Protein AF-A0A061GZF9-F1 (afdb_monomer_lite)

Foldseek 3Di:
DDDDPLRVVLVVLLVCLVVDPDLVVNVVSLVVNVVSLVVQQVDADPVRHRPDDPVVSVVSVVSSVVSVVVSVVPDDDDDDPDDDDDDDDDDDDDDDDDDDDDPDDDDDDDDDDDDDDDDDDDDDDPDDPPPPPPPDDPVRVVVVVVVVVVVVVVVVVVVVVVVVVVVVVVVVVVVVVVVVVVVVVVVVVVVVVVVVVVVVVVVVVVVVVVCVVVVVVVVVVVVVVPD

Organism: Theobroma cacao (NCBI:txid3641)

pLDDT: mean 75.0, std 22.77, range [29.38, 98.38]

Structure (mmCIF, N/CA/C/O backbone):
data_AF-A0A061GZF9-F1
#
_entry.id   AF-A0A061GZF9-F1
#
loop_
_atom_site.group_PDB
_atom_site.id
_atom_site.type_symbol
_atom_site.label_atom_id
_atom_site.label_alt_id
_atom_site.label_comp_id
_atom_site.label_asym_id
_atom_site.label_entity_id
_atom_site.label_seq_id
_atom_site.pdbx_PDB_ins_code
_atom_site.Cartn_x
_atom_site.Cartn_y
_atom_site.Cartn_z
_atom_site.occupancy
_atom_site.B_iso_or_equiv
_atom_site.auth_seq_id
_atom_site.auth_comp_id
_atom_site.auth_asym_id
_atom_site.auth_atom_id
_atom_site.pdbx_PDB_model_num
ATOM 1 N N . MET A 1 1 ? -7.810 -3.216 -23.818 1.00 50.56 1 MET A N 1
ATOM 2 C CA . MET A 1 1 ? -8.197 -2.538 -22.563 1.00 50.56 1 MET A CA 1
ATOM 3 C C . MET A 1 1 ? -8.041 -3.535 -21.427 1.00 50.56 1 MET A C 1
ATOM 5 O O . MET A 1 1 ? -8.556 -4.637 -21.554 1.00 50.56 1 MET A O 1
ATOM 9 N N . GLY A 1 2 ? -7.262 -3.213 -20.394 1.00 72.06 2 GLY A N 1
ATOM 10 C CA . GLY A 1 2 ? -7.064 -4.098 -19.240 1.00 72.06 2 GLY A CA 1
ATOM 11 C C . GLY A 1 2 ? -8.178 -3.923 -18.208 1.00 72.06 2 GLY A C 1
ATOM 12 O O . GLY A 1 2 ? -8.643 -2.803 -18.005 1.00 72.06 2 GLY A O 1
ATOM 13 N N . MET A 1 3 ? -8.599 -5.018 -17.569 1.00 74.94 3 MET A N 1
ATOM 14 C CA . MET A 1 3 ? -9.523 -4.980 -16.428 1.00 74.94 3 MET A CA 1
ATOM 15 C C . MET A 1 3 ? -8.900 -4.201 -15.263 1.00 74.94 3 MET A C 1
ATOM 17 O O . MET A 1 3 ? -7.684 -4.251 -15.049 1.00 74.94 3 MET A O 1
ATOM 21 N N . SER A 1 4 ? -9.729 -3.498 -14.494 1.00 81.31 4 SER A N 1
ATOM 22 C CA . SER A 1 4 ? -9.274 -2.783 -13.302 1.00 81.31 4 SER A CA 1
ATOM 23 C C . SER A 1 4 ? -8.865 -3.755 -12.194 1.00 81.31 4 SER A C 1
ATOM 25 O O . SER A 1 4 ? -9.336 -4.891 -12.122 1.00 81.31 4 SER A O 1
ATOM 27 N N . LYS A 1 5 ? -7.991 -3.320 -11.280 1.00 84.31 5 LYS A N 1
ATOM 28 C CA . LYS A 1 5 ? -7.590 -4.142 -10.124 1.00 84.31 5 LYS A CA 1
ATOM 29 C C . LYS A 1 5 ? -8.797 -4.518 -9.250 1.00 84.31 5 LYS A C 1
ATOM 31 O O . LYS A 1 5 ? -8.853 -5.624 -8.717 1.00 84.31 5 LYS A O 1
ATOM 36 N N . THR A 1 6 ? -9.761 -3.609 -9.128 1.00 85.00 6 THR A N 1
ATOM 37 C CA . THR A 1 6 ? -11.067 -3.800 -8.477 1.00 85.00 6 THR A CA 1
ATOM 38 C C . THR A 1 6 ? -11.886 -4.880 -9.183 1.00 85.00 6 THR A C 1
ATOM 40 O O . THR A 1 6 ? -12.372 -5.788 -8.512 1.00 85.00 6 THR A O 1
ATOM 43 N N . GLU A 1 7 ? -11.954 -4.871 -10.516 1.00 85.00 7 GLU A N 1
ATOM 44 C CA . GLU A 1 7 ? -12.693 -5.877 -11.290 1.00 85.00 7 GLU A CA 1
ATOM 45 C C . GLU A 1 7 ? -12.043 -7.262 -11.191 1.00 85.00 7 GLU A C 1
ATOM 47 O O . GLU A 1 7 ? -12.727 -8.266 -10.984 1.00 85.00 7 GLU A O 1
ATOM 52 N N . VAL A 1 8 ? -10.712 -7.327 -11.266 1.00 87.56 8 VAL A N 1
ATOM 53 C CA . VAL A 1 8 ? -9.956 -8.579 -11.105 1.00 87.56 8 VAL A CA 1
ATOM 54 C C . VAL A 1 8 ? -10.169 -9.170 -9.709 1.00 87.56 8 VAL A C 1
ATOM 56 O O . VAL A 1 8 ? -10.435 -10.367 -9.572 1.00 87.56 8 VAL A O 1
ATOM 59 N N . ASN A 1 9 ? -10.102 -8.337 -8.668 1.00 90.38 9 ASN A N 1
ATOM 60 C CA . ASN A 1 9 ? -10.355 -8.770 -7.295 1.00 90.38 9 ASN A CA 1
ATOM 61 C C . ASN A 1 9 ? -11.796 -9.252 -7.104 1.00 90.38 9 ASN A C 1
ATOM 63 O O . ASN A 1 9 ? -12.000 -10.298 -6.486 1.00 90.38 9 ASN A O 1
ATOM 67 N N . PHE A 1 10 ? -12.770 -8.531 -7.664 1.00 90.75 10 PHE A N 1
ATOM 68 C CA . PHE A 1 10 ? -14.178 -8.908 -7.621 1.00 90.75 10 PHE A CA 1
ATOM 69 C C . PHE A 1 10 ? -14.408 -10.275 -8.271 1.00 90.75 10 PHE A C 1
ATOM 71 O O . PHE A 1 10 ? -14.949 -11.174 -7.631 1.00 90.75 10 PHE A O 1
ATOM 78 N N . ARG A 1 11 ? -13.923 -10.482 -9.503 1.00 88.88 11 ARG A N 1
ATOM 79 C CA . ARG A 1 11 ? -14.072 -11.760 -10.223 1.00 88.88 11 ARG A CA 1
ATOM 80 C C . ARG A 1 11 ? -13.420 -12.923 -9.476 1.00 88.88 11 ARG A C 1
ATOM 82 O O . ARG A 1 11 ? -14.001 -14.004 -9.404 1.00 88.88 11 ARG A O 1
ATOM 89 N N . ARG A 1 12 ? -12.242 -12.703 -8.883 1.00 91.88 12 ARG A N 1
ATOM 90 C CA . ARG A 1 12 ? -11.558 -13.722 -8.072 1.00 91.88 12 ARG A CA 1
ATOM 91 C C . ARG A 1 12 ? -12.358 -14.078 -6.819 1.00 91.88 12 ARG A C 1
ATOM 93 O O . ARG A 1 12 ? -12.484 -15.257 -6.501 1.00 91.88 12 ARG A O 1
ATOM 100 N N . LEU A 1 13 ? -12.901 -13.080 -6.121 1.00 92.19 13 LEU A N 1
ATOM 101 C CA . LEU A 1 13 ? -13.713 -13.306 -4.926 1.00 92.19 13 LEU A CA 1
ATOM 102 C C . LEU A 1 13 ? -15.033 -14.009 -5.269 1.00 92.19 13 LEU A C 1
ATOM 104 O O . LEU A 1 13 ? -15.422 -14.940 -4.571 1.00 92.19 13 LEU A O 1
ATOM 108 N N . LEU A 1 14 ? -15.670 -13.628 -6.379 1.00 90.31 14 LEU A N 1
ATOM 109 C CA . LEU A 1 14 ? -16.899 -14.251 -6.870 1.00 90.31 14 LEU A CA 1
ATOM 110 C C . LEU A 1 14 ? -16.687 -15.734 -7.219 1.00 90.31 14 LEU A C 1
ATOM 112 O O . LEU A 1 14 ? -17.558 -16.554 -6.955 1.00 90.31 14 LEU A O 1
ATOM 116 N N . ALA A 1 15 ? -15.520 -16.092 -7.764 1.00 89.25 15 ALA A N 1
ATOM 117 C CA . ALA A 1 15 ? -15.155 -17.484 -8.034 1.00 89.25 15 ALA A CA 1
ATOM 118 C C . ALA A 1 15 ? -14.808 -18.278 -6.760 1.00 89.25 15 ALA A C 1
ATOM 120 O O . ALA A 1 15 ? -15.069 -19.477 -6.688 1.00 89.25 15 ALA A O 1
ATOM 121 N N . ALA A 1 16 ? -14.228 -17.619 -5.752 1.00 88.44 16 ALA A N 1
ATOM 122 C CA . ALA A 1 16 ? -13.828 -18.254 -4.497 1.00 88.44 16 ALA A CA 1
ATOM 123 C C . ALA A 1 16 ? -14.992 -18.439 -3.509 1.00 88.44 16 ALA A C 1
ATOM 125 O O . ALA A 1 16 ? -14.965 -19.376 -2.709 1.00 88.44 16 ALA A O 1
ATOM 126 N N . ALA A 1 17 ? -16.004 -17.566 -3.547 1.00 86.19 17 ALA A N 1
ATOM 127 C CA . ALA A 1 17 ? -17.113 -17.579 -2.595 1.00 86.19 17 ALA A CA 1
ATOM 128 C C . ALA A 1 17 ? -17.893 -18.911 -2.574 1.00 86.19 17 ALA A C 1
ATOM 130 O O . ALA A 1 17 ? -18.043 -19.459 -1.487 1.00 86.19 17 ALA A O 1
ATOM 131 N N . PRO A 1 18 ? -18.285 -19.524 -3.708 1.00 82.75 18 PRO A N 1
ATOM 132 C CA . PRO A 1 18 ? -18.992 -20.810 -3.708 1.00 82.75 18 PRO A CA 1
ATOM 133 C C . PRO A 1 18 ? -18.171 -21.998 -3.181 1.00 82.75 18 PRO A C 1
ATOM 135 O O . PRO A 1 18 ? -18.741 -23.039 -2.877 1.00 82.75 18 PRO A O 1
ATOM 138 N N . GLN A 1 19 ? -16.841 -21.874 -3.103 1.00 84.69 19 GLN A N 1
ATOM 139 C CA . GLN A 1 19 ? -15.955 -22.943 -2.628 1.00 84.69 19 GLN A CA 1
ATOM 140 C C . GLN A 1 19 ? -15.734 -22.906 -1.107 1.00 84.69 19 GLN A C 1
ATOM 142 O O . GLN A 1 19 ? -15.159 -23.839 -0.544 1.00 84.69 19 GLN A O 1
ATOM 147 N N . GLN A 1 20 ? -16.143 -21.831 -0.425 1.00 81.69 20 GLN A N 1
ATOM 148 C CA . GLN A 1 20 ? -15.960 -21.711 1.019 1.00 81.69 20 GLN A CA 1
ATOM 149 C C . GLN A 1 20 ? -16.996 -22.529 1.786 1.00 81.69 20 GLN A C 1
ATOM 151 O O . GLN A 1 20 ? -18.191 -22.385 1.577 1.00 81.69 20 GLN A O 1
ATOM 156 N N . GLN A 1 21 ? -16.522 -23.325 2.743 1.00 78.94 21 GLN A N 1
ATOM 157 C CA . GLN A 1 21 ? -17.368 -24.132 3.633 1.00 78.94 21 GLN A CA 1
ATOM 158 C C . GLN A 1 21 ? -17.717 -23.410 4.943 1.00 78.94 21 GLN A C 1
ATOM 160 O O . GLN A 1 21 ? -18.604 -23.819 5.685 1.00 78.94 21 GLN A O 1
ATOM 165 N N . ASN A 1 22 ? -16.993 -22.338 5.273 1.00 87.31 22 ASN A N 1
ATOM 166 C CA . ASN A 1 22 ? -17.180 -21.625 6.529 1.00 87.31 22 ASN A CA 1
ATOM 167 C C . ASN A 1 22 ? -18.249 -20.530 6.378 1.00 87.31 22 ASN A C 1
ATOM 169 O O . ASN A 1 22 ? -18.043 -19.553 5.656 1.00 87.31 22 ASN A O 1
ATOM 173 N N . HIS A 1 23 ? -19.353 -20.668 7.116 1.00 83.62 23 HIS A N 1
ATOM 174 C CA . HIS A 1 23 ? -20.489 -19.748 7.057 1.00 83.62 23 HIS A CA 1
ATOM 175 C C . HIS A 1 23 ? -20.123 -18.300 7.425 1.00 83.62 23 HIS A C 1
ATOM 177 O O . HIS A 1 23 ? -20.566 -17.369 6.756 1.00 83.62 23 HIS A O 1
ATOM 183 N N . SER A 1 24 ? -19.306 -18.061 8.457 1.00 85.00 24 SER A N 1
ATOM 184 C CA . SER A 1 24 ? -18.953 -16.684 8.842 1.00 85.00 24 SER A CA 1
ATOM 185 C C . SER A 1 24 ? -18.093 -16.003 7.775 1.00 85.00 24 SER A C 1
ATOM 187 O O . SER A 1 24 ? -18.300 -14.828 7.466 1.00 85.00 24 SER A O 1
ATOM 189 N N . LYS A 1 25 ? -17.195 -16.759 7.132 1.00 89.12 25 LYS A N 1
ATOM 190 C CA . LYS A 1 25 ? -16.425 -16.273 5.978 1.00 89.12 25 LYS A CA 1
ATOM 191 C C . LYS A 1 25 ? -17.311 -16.011 4.764 1.00 89.12 25 LYS A C 1
ATOM 193 O O . LYS A 1 25 ? -17.098 -15.011 4.091 1.00 89.12 25 LYS A O 1
ATOM 198 N N . LEU A 1 26 ? -18.311 -16.856 4.507 1.00 89.06 26 LEU A N 1
ATOM 199 C CA . LEU A 1 26 ? -19.278 -16.652 3.425 1.00 89.06 26 LEU A CA 1
ATOM 200 C C . LEU A 1 26 ? -20.088 -15.365 3.614 1.00 89.06 26 LEU A C 1
ATOM 202 O O . LEU A 1 26 ? -20.184 -14.572 2.681 1.00 89.06 26 LEU A O 1
ATOM 206 N N . VAL A 1 27 ? -20.605 -15.117 4.822 1.00 89.25 27 VAL A N 1
ATOM 207 C CA . VAL A 1 27 ? -21.318 -13.868 5.151 1.00 89.25 27 VAL A CA 1
ATOM 208 C C . VAL A 1 27 ? -20.418 -12.655 4.916 1.00 89.25 27 VAL A C 1
ATOM 210 O O . VAL A 1 27 ? -20.833 -11.682 4.286 1.00 89.25 27 VAL A O 1
ATOM 213 N N . HI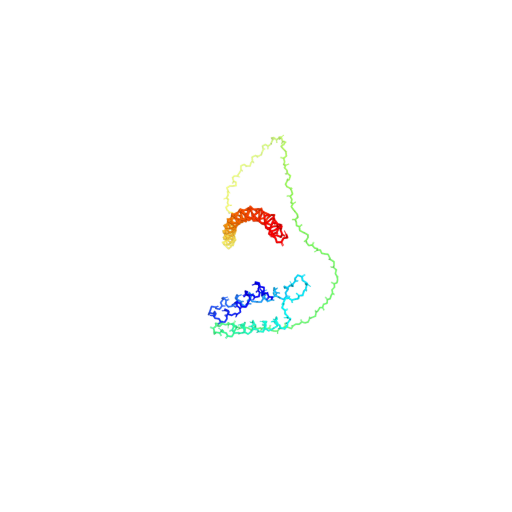S A 1 28 ? -19.161 -12.729 5.361 1.00 91.94 28 HIS A N 1
ATOM 214 C CA . HIS A 1 28 ? -18.193 -11.662 5.128 1.00 91.94 28 HIS A CA 1
ATOM 215 C C . HIS A 1 28 ? -17.886 -11.470 3.634 1.00 91.94 28 HIS A C 1
ATOM 217 O O . HIS A 1 28 ? -17.869 -10.341 3.157 1.00 91.94 28 HIS A O 1
ATOM 223 N N . TYR A 1 29 ? -17.718 -12.551 2.867 1.00 93.19 29 TYR A N 1
ATOM 224 C CA . TYR A 1 29 ? -17.463 -12.485 1.426 1.00 93.19 29 TYR A CA 1
ATOM 225 C C . TYR A 1 29 ? -18.631 -11.875 0.655 1.00 93.19 29 TYR A C 1
ATOM 227 O O . TYR A 1 29 ? -18.391 -11.079 -0.249 1.00 93.19 29 TYR A O 1
ATOM 235 N N . VAL A 1 30 ? -19.878 -12.179 1.024 1.00 92.12 30 VAL A N 1
ATOM 236 C CA . VAL A 1 30 ? -21.065 -11.533 0.440 1.00 92.12 30 VAL A CA 1
ATOM 237 C C . VAL A 1 30 ? -21.057 -10.029 0.726 1.00 92.12 30 VAL A C 1
ATOM 239 O O . VAL A 1 30 ? -21.284 -9.237 -0.189 1.00 92.12 30 VAL A O 1
ATOM 242 N N . ALA A 1 31 ? -20.732 -9.617 1.955 1.00 92.75 31 ALA A N 1
ATOM 243 C CA . ALA A 1 31 ? -20.611 -8.200 2.300 1.00 92.75 31 ALA A CA 1
ATOM 244 C C . ALA A 1 31 ? -19.516 -7.501 1.472 1.00 92.75 31 ALA A C 1
ATOM 246 O O . ALA A 1 31 ? -19.768 -6.459 0.867 1.00 92.75 31 ALA A O 1
ATOM 247 N N . THR A 1 32 ? -18.331 -8.111 1.359 1.00 93.06 32 THR A N 1
ATOM 248 C CA . THR A 1 32 ? -17.227 -7.573 0.548 1.00 93.06 32 THR A CA 1
ATOM 249 C C . THR A 1 32 ? -17.561 -7.540 -0.946 1.00 93.06 32 THR A C 1
ATOM 251 O O . THR A 1 32 ? -17.166 -6.608 -1.641 1.00 93.06 32 THR A O 1
ATOM 254 N N . LEU A 1 33 ? -18.298 -8.526 -1.469 1.00 92.88 33 LEU A N 1
ATOM 255 C CA . LEU A 1 33 ? -18.745 -8.534 -2.865 1.00 92.88 33 LEU A CA 1
ATOM 256 C C . LEU A 1 33 ? -19.696 -7.369 -3.163 1.00 92.88 33 LEU A C 1
ATOM 258 O O . LEU A 1 33 ? -19.551 -6.741 -4.211 1.00 92.88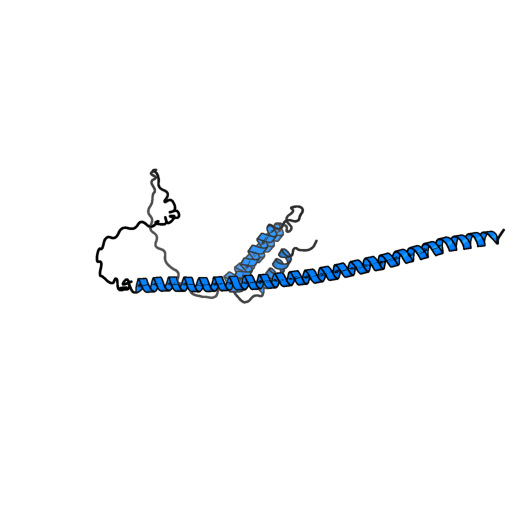 33 LEU A O 1
ATOM 262 N N . ARG A 1 34 ? -20.621 -7.046 -2.247 1.00 92.44 34 ARG A N 1
ATOM 263 C CA . ARG A 1 34 ? -21.519 -5.884 -2.382 1.00 92.44 34 ARG A CA 1
ATOM 264 C C . ARG A 1 34 ? -20.737 -4.567 -2.402 1.00 92.44 34 ARG A C 1
ATOM 266 O O . ARG A 1 34 ? -20.955 -3.750 -3.289 1.00 92.44 34 ARG A O 1
ATOM 273 N N . GLU A 1 35 ? -19.765 -4.414 -1.505 1.00 92.25 35 GLU A N 1
ATOM 274 C CA . GLU A 1 35 ? -18.904 -3.224 -1.447 1.00 92.25 35 GLU A CA 1
ATOM 275 C C . GLU A 1 35 ? -18.028 -3.068 -2.707 1.00 92.25 35 GLU A C 1
ATOM 277 O O . GLU A 1 35 ? -17.853 -1.972 -3.240 1.00 92.25 35 GLU A O 1
ATOM 282 N N . LEU A 1 36 ? -17.470 -4.169 -3.223 1.00 90.31 36 LEU A N 1
ATOM 283 C CA . LEU A 1 36 ? -16.679 -4.140 -4.457 1.00 90.31 36 LEU A CA 1
ATOM 284 C C . LEU A 1 36 ? -17.536 -3.835 -5.691 1.00 90.31 36 LEU A C 1
ATOM 286 O O . LEU A 1 36 ? -17.045 -3.180 -6.610 1.00 90.31 36 LEU A O 1
ATOM 290 N N . LEU A 1 37 ? -18.793 -4.283 -5.718 1.00 89.12 37 LEU A N 1
ATOM 291 C CA . LEU A 1 37 ? -19.725 -3.979 -6.802 1.00 89.12 37 LEU A CA 1
ATOM 292 C C . LEU A 1 37 ? -20.094 -2.489 -6.830 1.00 89.12 37 LEU A C 1
ATOM 294 O O . LEU A 1 37 ? -20.139 -1.897 -7.906 1.00 89.12 37 LEU A O 1
ATOM 298 N N . GLU A 1 38 ? -20.293 -1.878 -5.661 1.00 89.25 38 GLU A N 1
ATOM 299 C CA . GLU A 1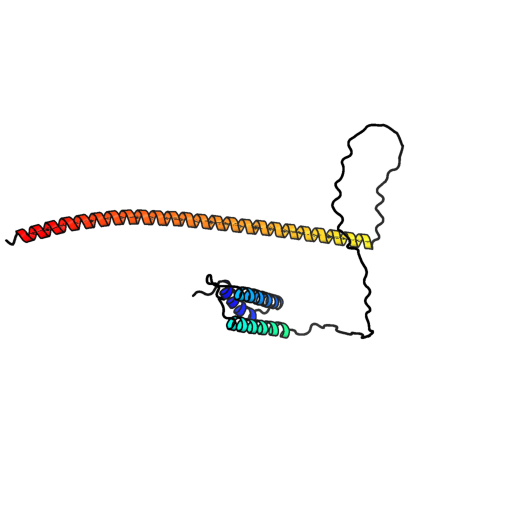 38 ? -20.523 -0.435 -5.528 1.00 89.25 38 GLU A CA 1
ATOM 300 C C . GLU A 1 38 ? -19.327 0.368 -6.057 1.00 89.25 38 GLU A C 1
ATOM 302 O O . GLU A 1 38 ? -19.487 1.231 -6.921 1.00 89.25 38 GLU A O 1
ATOM 307 N N . LYS A 1 39 ? -18.105 -0.015 -5.662 1.00 87.50 39 LYS A N 1
ATOM 308 C CA . LYS A 1 39 ? -16.870 0.601 -6.178 1.00 87.50 39 LYS A CA 1
ATOM 309 C C . LYS A 1 39 ? -16.715 0.438 -7.690 1.00 87.50 39 LYS A C 1
ATOM 311 O O . LYS A 1 39 ? -16.240 1.356 -8.348 1.00 87.50 39 LYS A O 1
ATOM 316 N N . LEU A 1 40 ? -17.116 -0.703 -8.256 1.00 85.00 40 LEU A N 1
ATOM 317 C CA . LEU A 1 40 ? -17.088 -0.933 -9.707 1.00 85.00 40 LEU A CA 1
ATOM 318 C C . LEU A 1 40 ? -18.121 -0.100 -10.469 1.00 85.00 40 LEU A C 1
ATOM 320 O O . LEU A 1 40 ? -17.862 0.291 -11.606 1.00 85.00 40 LEU A O 1
ATOM 324 N N . ALA A 1 41 ? -19.278 0.163 -9.862 1.00 81.94 41 ALA A N 1
ATOM 325 C CA . ALA A 1 41 ? -20.300 1.028 -10.440 1.00 81.94 41 ALA A CA 1
ATOM 326 C C . ALA A 1 41 ? -19.891 2.512 -10.398 1.00 81.94 41 ALA A C 1
ATOM 328 O O . ALA A 1 41 ? -20.268 3.279 -11.287 1.00 81.94 41 ALA A O 1
ATOM 329 N N . GLU A 1 42 ? -19.111 2.908 -9.390 1.00 83.00 42 GLU A N 1
ATOM 330 C CA . GLU A 1 42 ? -18.598 4.271 -9.228 1.00 83.00 42 GLU A CA 1
ATOM 331 C C . GLU A 1 42 ? -17.304 4.535 -10.027 1.00 83.00 42 GLU A C 1
ATOM 333 O O . GLU A 1 42 ? -17.013 5.684 -10.376 1.00 83.00 42 GLU A O 1
ATOM 338 N N . GLU A 1 43 ? -16.549 3.488 -10.386 1.00 75.94 43 GLU A N 1
ATOM 339 C CA . GLU A 1 43 ? -15.298 3.605 -11.142 1.00 75.94 43 GLU A CA 1
ATOM 340 C C . GLU A 1 43 ? -15.537 4.130 -12.573 1.00 75.94 43 GLU A C 1
ATOM 342 O O . GLU A 1 43 ? -16.039 3.435 -13.466 1.00 75.94 43 GLU A O 1
ATOM 347 N N . LYS A 1 44 ? -15.123 5.378 -12.808 1.00 72.56 44 LYS A N 1
ATOM 348 C CA . LYS A 1 44 ? -15.140 6.028 -14.125 1.00 72.56 44 LYS A CA 1
ATOM 349 C C . LYS A 1 44 ? -13.762 5.956 -14.781 1.00 72.56 44 LYS A C 1
ATOM 351 O O . LYS A 1 44 ? -12.735 6.019 -14.105 1.00 72.56 44 LYS A O 1
ATOM 356 N N . THR A 1 45 ? -13.723 5.817 -16.106 1.00 64.56 45 THR A N 1
ATOM 357 C CA . THR A 1 45 ? -12.492 6.047 -16.879 1.00 64.56 45 THR A CA 1
ATOM 358 C C . THR A 1 45 ? -12.075 7.524 -16.761 1.00 64.56 45 THR A C 1
ATOM 360 O O . THR A 1 45 ? -12.914 8.353 -16.399 1.00 64.56 45 THR A O 1
ATOM 363 N N . PRO A 1 46 ? -10.812 7.897 -17.048 1.00 60.12 46 PRO A N 1
ATOM 364 C CA . PRO A 1 46 ? -10.398 9.308 -17.075 1.00 60.12 46 PRO A CA 1
ATOM 365 C C . PRO A 1 46 ? -11.257 10.194 -18.002 1.00 60.12 46 PRO A C 1
ATOM 367 O O . PRO A 1 46 ? -11.319 11.404 -17.815 1.00 60.12 46 PRO A O 1
ATOM 370 N N . GLU A 1 47 ? -11.988 9.592 -18.940 1.00 63.34 47 GLU A N 1
ATOM 371 C CA . GLU A 1 47 ? -12.955 10.221 -19.846 1.00 63.34 47 GLU A CA 1
ATOM 372 C C . GLU A 1 47 ? -14.377 10.357 -19.251 1.00 63.34 47 GLU A C 1
ATOM 374 O O . GLU A 1 47 ? -15.299 10.791 -19.937 1.00 63.34 47 GLU A O 1
ATOM 379 N N . GLY A 1 48 ? -14.589 9.979 -17.985 1.00 62.69 48 GLY A N 1
ATOM 380 C CA . GLY A 1 48 ? -15.864 10.126 -17.268 1.00 62.69 48 GLY A CA 1
ATOM 381 C C . GLY A 1 48 ? -16.916 9.052 -17.569 1.00 62.69 48 GLY A C 1
ATOM 382 O O . GLY A 1 48 ? -18.024 9.115 -17.027 1.00 62.69 48 GLY A O 1
ATOM 383 N N . LEU A 1 49 ? -16.587 8.054 -18.395 1.00 65.88 49 LEU A N 1
ATOM 384 C CA . LEU A 1 49 ? -17.495 6.966 -18.755 1.00 65.88 49 LEU A CA 1
ATOM 385 C C . LEU A 1 49 ? -17.457 5.840 -17.706 1.00 65.88 49 LEU A C 1
ATOM 387 O O . LEU A 1 49 ? -16.385 5.532 -17.179 1.00 65.88 49 LEU A O 1
ATOM 391 N N . PRO A 1 50 ? -18.599 5.193 -17.402 1.00 70.19 50 PRO A N 1
ATOM 392 C CA . PRO A 1 50 ? -18.624 4.024 -16.528 1.00 70.19 50 PRO A CA 1
ATOM 393 C C . PRO A 1 50 ? -17.745 2.915 -17.113 1.00 70.19 50 PRO A C 1
ATOM 395 O O . PRO A 1 50 ? -17.937 2.525 -18.267 1.00 70.19 50 PRO A O 1
ATOM 398 N N . ARG A 1 51 ? -16.793 2.390 -16.330 1.00 71.19 51 ARG A N 1
ATOM 399 C CA . ARG A 1 51 ? -15.913 1.300 -16.795 1.00 71.19 51 ARG A CA 1
ATOM 400 C C . ARG A 1 51 ? -16.659 -0.000 -17.069 1.00 71.19 51 ARG A C 1
ATOM 402 O O . ARG A 1 51 ? -16.234 -0.784 -17.914 1.00 71.19 51 ARG A O 1
ATOM 409 N N . VAL A 1 52 ? -17.758 -0.220 -16.356 1.00 75.31 52 VAL A N 1
ATOM 410 C CA . VAL A 1 52 ? -18.600 -1.408 -16.471 1.00 75.31 52 VAL A CA 1
ATOM 411 C C . VAL A 1 52 ? -20.001 -0.965 -16.879 1.00 75.31 52 VAL A C 1
ATOM 413 O O . VAL A 1 52 ? -20.542 0.006 -16.348 1.00 75.31 52 VAL A O 1
ATOM 416 N N . SER A 1 53 ? -20.601 -1.656 -17.849 1.00 80.12 53 SER A N 1
ATOM 417 C CA . SER A 1 53 ? -21.965 -1.346 -18.274 1.00 80.12 53 SER A CA 1
ATOM 418 C C . SER A 1 53 ? -22.970 -1.689 -17.168 1.00 80.12 53 SER A C 1
ATOM 420 O O . SER A 1 53 ? -22.784 -2.634 -16.399 1.00 80.12 53 SER A O 1
ATOM 422 N N . LYS A 1 54 ? -24.082 -0.947 -17.108 1.00 80.44 54 LYS A N 1
ATOM 423 C CA . LYS A 1 54 ? -25.154 -1.177 -16.120 1.00 80.44 54 LYS A CA 1
ATOM 424 C C . LYS A 1 54 ? -25.720 -2.602 -16.173 1.00 80.44 54 LYS A C 1
ATOM 426 O O . LYS A 1 54 ? -26.095 -3.140 -15.139 1.00 80.44 54 LYS A O 1
ATOM 431 N N . ALA A 1 55 ? -25.743 -3.215 -17.358 1.00 81.38 55 ALA A N 1
ATOM 432 C CA . ALA A 1 55 ? -26.167 -4.602 -17.536 1.00 81.38 55 ALA A CA 1
ATOM 433 C C . ALA A 1 55 ? -25.245 -5.577 -16.784 1.00 81.38 55 ALA A C 1
ATOM 435 O O . ALA A 1 55 ? -25.722 -6.410 -16.024 1.00 81.38 55 ALA A O 1
ATOM 436 N N . VAL A 1 56 ? -23.926 -5.403 -16.901 1.00 83.31 56 VAL A N 1
ATOM 437 C CA . VAL A 1 56 ? -22.939 -6.278 -16.251 1.00 83.31 56 VAL A CA 1
ATOM 438 C C . VAL A 1 56 ? -22.949 -6.115 -14.725 1.00 83.31 56 VAL A C 1
ATOM 440 O O . VAL A 1 56 ? -22.814 -7.101 -14.004 1.00 83.31 56 VAL A O 1
ATOM 443 N N . VAL A 1 57 ? -23.164 -4.897 -14.213 1.00 84.81 57 VAL A N 1
ATOM 444 C CA . VAL A 1 57 ? -23.344 -4.658 -12.765 1.00 84.81 57 VAL A CA 1
ATOM 445 C C . VAL A 1 57 ? -24.578 -5.398 -12.234 1.00 84.81 57 VAL A C 1
ATOM 447 O O . VAL A 1 57 ? -24.520 -5.979 -11.152 1.00 84.81 57 VAL A O 1
ATOM 450 N N . ASN A 1 58 ? -25.666 -5.430 -13.007 1.00 87.81 58 ASN A N 1
ATOM 451 C CA . ASN A 1 58 ? -26.882 -6.158 -12.648 1.00 87.81 58 ASN A CA 1
ATOM 452 C C . ASN A 1 58 ? -26.705 -7.688 -12.726 1.00 87.81 58 ASN A C 1
ATOM 454 O O . ASN A 1 58 ? -27.171 -8.421 -11.859 1.00 87.81 58 ASN A O 1
ATOM 458 N N . ASP A 1 59 ? -25.970 -8.193 -13.717 1.00 88.94 59 ASP A N 1
ATOM 459 C CA . ASP A 1 59 ? -25.638 -9.623 -13.785 1.00 88.94 59 ASP A CA 1
ATOM 460 C C . ASP A 1 59 ? -24.793 -10.062 -12.579 1.00 88.94 59 ASP A C 1
ATOM 462 O O . ASP A 1 59 ? -24.928 -11.176 -12.066 1.00 88.94 59 ASP A O 1
ATOM 466 N N . TYR A 1 60 ? -23.902 -9.186 -12.107 1.00 90.56 60 TYR A N 1
ATOM 467 C CA . TYR A 1 60 ? -23.111 -9.429 -10.908 1.00 90.56 60 TYR A CA 1
ATOM 468 C C . TYR A 1 60 ? -23.929 -9.333 -9.624 1.00 90.56 60 TYR A C 1
ATOM 470 O O . TYR A 1 60 ? -23.738 -10.183 -8.753 1.00 90.56 60 TYR A O 1
ATOM 478 N N . SER A 1 61 ? -24.852 -8.374 -9.500 1.00 89.62 61 SER A N 1
ATOM 479 C CA . SER A 1 61 ? -25.743 -8.308 -8.336 1.00 89.62 61 SER A CA 1
ATOM 480 C C . SER A 1 61 ? -26.593 -9.575 -8.225 1.00 89.62 61 SER A C 1
ATOM 482 O O . SER A 1 61 ? -26.647 -10.167 -7.149 1.00 89.62 61 SER A O 1
ATOM 484 N N . ALA A 1 62 ? -27.141 -10.075 -9.337 1.00 91.12 62 ALA A N 1
ATOM 485 C CA . ALA A 1 62 ? -27.900 -11.325 -9.363 1.00 91.12 62 ALA A CA 1
ATOM 486 C C . ALA A 1 62 ? -27.075 -12.526 -8.858 1.00 91.12 62 ALA A C 1
ATOM 488 O O . ALA A 1 62 ? -27.558 -13.317 -8.049 1.00 91.12 62 ALA A O 1
ATOM 489 N N . LYS A 1 63 ? -25.801 -12.632 -9.264 1.00 91.44 63 LYS A N 1
ATOM 490 C CA . LYS A 1 63 ? -24.890 -13.692 -8.787 1.00 91.44 63 LYS A CA 1
ATOM 491 C C . LYS A 1 63 ? -24.580 -13.581 -7.293 1.00 91.44 63 LYS A C 1
ATOM 493 O O . LYS A 1 63 ? -24.443 -14.602 -6.623 1.00 91.44 63 LYS A O 1
ATOM 498 N N . ILE A 1 64 ? -24.460 -12.363 -6.762 1.00 92.00 64 ILE A N 1
ATOM 499 C CA . ILE A 1 64 ? -24.253 -12.142 -5.323 1.00 92.00 64 ILE A CA 1
ATOM 500 C C . ILE A 1 64 ? -25.496 -12.561 -4.540 1.00 92.00 64 ILE A C 1
ATOM 502 O O . ILE A 1 64 ? -25.361 -13.248 -3.530 1.00 92.00 64 ILE A O 1
ATOM 506 N N . GLU A 1 65 ? -26.690 -12.197 -5.010 1.00 91.19 65 GLU A N 1
ATOM 507 C CA . GLU A 1 65 ? -27.946 -12.577 -4.356 1.00 91.19 65 GLU A CA 1
ATOM 508 C C . GLU A 1 65 ? -28.195 -14.090 -4.403 1.00 91.19 65 GLU A C 1
ATOM 510 O O . GLU A 1 65 ? -28.714 -14.654 -3.441 1.00 91.19 65 GLU A O 1
ATOM 515 N N . GLU A 1 66 ? -27.757 -14.785 -5.456 1.00 89.75 66 GLU A N 1
ATOM 516 C CA . GLU A 1 66 ? -27.785 -16.251 -5.500 1.00 89.75 66 GLU A CA 1
ATOM 517 C C . GLU A 1 66 ? -26.889 -16.866 -4.409 1.00 89.75 66 GLU A C 1
ATOM 519 O O . GLU A 1 66 ? -27.300 -17.792 -3.705 1.00 89.75 66 GLU A O 1
ATOM 524 N N . ILE A 1 67 ? -25.673 -16.335 -4.228 1.00 88.31 67 ILE A N 1
ATOM 525 C CA . ILE A 1 67 ? -24.756 -16.781 -3.168 1.00 88.31 67 ILE A CA 1
ATOM 526 C C . ILE A 1 67 ? -25.340 -16.445 -1.791 1.00 88.31 67 ILE A C 1
ATOM 528 O O . ILE A 1 67 ? -25.350 -17.305 -0.915 1.00 88.31 67 ILE A O 1
ATOM 532 N N . ALA A 1 68 ? -25.878 -15.239 -1.603 1.00 88.12 68 ALA A N 1
ATOM 533 C CA . ALA A 1 68 ? -26.513 -14.823 -0.355 1.00 88.12 68 ALA A CA 1
ATOM 534 C C . ALA A 1 68 ? -27.711 -15.719 -0.003 1.00 88.12 68 ALA A C 1
ATOM 536 O O . ALA A 1 68 ? -27.813 -16.193 1.126 1.00 88.12 68 ALA A O 1
ATOM 537 N N . SER A 1 69 ? -28.552 -16.042 -0.989 1.00 87.25 69 SER A N 1
ATOM 538 C CA . SER A 1 69 ? -29.690 -16.950 -0.821 1.00 87.25 69 SER A CA 1
ATOM 539 C C . SER A 1 69 ? -29.241 -18.351 -0.410 1.00 87.25 69 SER A C 1
ATOM 541 O O . SER A 1 69 ? -29.849 -18.952 0.471 1.00 87.25 69 SER A O 1
ATOM 543 N N . LYS A 1 70 ? -28.144 -18.868 -0.983 1.00 85.62 70 LYS A N 1
ATOM 544 C CA . LYS A 1 70 ? -27.558 -20.159 -0.577 1.00 85.62 70 LYS A CA 1
ATOM 545 C C . LYS A 1 70 ? -26.991 -20.122 0.843 1.00 85.62 70 LYS A C 1
ATOM 547 O O . LYS A 1 70 ? -27.143 -21.101 1.571 1.00 85.62 70 LYS A O 1
ATOM 552 N N . VAL A 1 71 ? -26.385 -19.007 1.257 1.00 83.19 71 VAL A N 1
ATOM 553 C CA . VAL A 1 71 ? -25.913 -18.812 2.640 1.00 83.19 71 VAL A CA 1
ATOM 554 C C . VAL A 1 71 ? -27.093 -18.838 3.613 1.00 83.19 71 VAL A C 1
ATOM 556 O O . VAL A 1 71 ? -27.038 -19.551 4.608 1.00 83.19 71 VAL A O 1
ATOM 559 N N . THR A 1 72 ? -28.194 -18.156 3.290 1.00 79.75 72 THR A N 1
ATOM 560 C CA . THR A 1 72 ? -29.418 -18.171 4.107 1.00 79.75 72 THR A CA 1
ATOM 561 C C . THR A 1 72 ? -30.135 -19.528 4.085 1.00 79.75 72 THR A C 1
ATOM 563 O O . THR A 1 72 ? -30.706 -19.927 5.095 1.00 79.75 72 THR A O 1
ATOM 566 N N . ALA A 1 73 ? -30.088 -20.261 2.968 1.00 72.31 73 ALA A N 1
ATOM 567 C CA . ALA A 1 73 ? -30.715 -21.577 2.821 1.00 72.31 73 ALA A CA 1
ATOM 568 C C . ALA A 1 73 ? -29.928 -22.720 3.490 1.00 72.31 73 ALA A C 1
ATOM 570 O O . ALA A 1 73 ? -30.513 -23.747 3.818 1.00 72.31 73 ALA A O 1
ATOM 571 N N . THR A 1 74 ? -28.623 -22.553 3.734 1.00 63.69 74 THR A N 1
ATOM 572 C CA . THR A 1 74 ? -27.765 -23.549 4.416 1.00 63.69 74 THR A CA 1
ATOM 573 C C . THR A 1 74 ? -27.922 -23.497 5.946 1.00 63.69 74 THR A C 1
ATOM 575 O O . THR A 1 74 ? -27.016 -23.861 6.690 1.00 63.69 74 THR A O 1
ATOM 578 N N . LEU A 1 75 ? -29.081 -23.061 6.446 1.00 50.03 75 LEU A N 1
ATOM 579 C CA . LEU A 1 75 ? -29.447 -23.149 7.858 1.00 50.03 75 LEU A CA 1
ATOM 580 C C . LEU A 1 75 ? -30.132 -24.503 8.140 1.00 50.03 75 LEU A C 1
ATOM 582 O O . LEU A 1 75 ? -31.297 -24.675 7.778 1.00 50.03 75 LEU A O 1
ATOM 586 N N . PRO A 1 76 ? -29.486 -25.455 8.836 1.00 48.91 76 PRO A N 1
ATOM 587 C CA . PRO A 1 76 ? -30.197 -26.421 9.657 1.00 48.91 76 PRO A CA 1
ATOM 588 C C . PRO A 1 76 ? -30.255 -25.939 11.117 1.00 48.91 76 PRO A C 1
ATOM 590 O O . PRO A 1 76 ? -29.238 -25.624 11.727 1.00 48.91 76 PRO A O 1
ATOM 593 N N . ASP A 1 77 ? -31.488 -25.878 11.625 1.00 42.62 77 ASP A N 1
ATOM 594 C CA . ASP A 1 77 ? -31.941 -25.948 13.024 1.00 42.62 77 ASP A CA 1
ATOM 595 C C . ASP A 1 77 ? -30.966 -25.488 14.129 1.00 42.62 77 ASP A C 1
ATOM 597 O O . ASP A 1 77 ? -30.256 -26.282 14.745 1.00 42.62 77 ASP A O 1
ATOM 601 N N . ILE A 1 78 ? -31.037 -24.203 14.482 1.00 37.78 78 ILE A N 1
ATOM 602 C CA . ILE A 1 78 ? -30.886 -23.791 15.880 1.00 37.78 78 ILE A CA 1
ATOM 603 C C . ILE A 1 78 ? -32.139 -23.001 16.238 1.00 37.78 78 ILE A C 1
ATOM 605 O O . ILE A 1 78 ? -32.276 -21.825 15.903 1.00 37.78 78 ILE A O 1
ATOM 609 N N . LYS A 1 79 ? -33.066 -23.716 16.882 1.00 36.25 79 LYS A N 1
ATOM 610 C CA . LYS A 1 79 ? -34.250 -23.237 17.601 1.00 36.25 79 LYS A CA 1
ATOM 611 C C . LYS A 1 79 ? -34.177 -21.760 17.986 1.00 36.25 79 LYS A C 1
ATOM 613 O O . LYS A 1 79 ? -33.510 -21.371 18.942 1.00 36.25 79 LYS A O 1
ATOM 618 N N . VAL A 1 80 ? -34.980 -20.979 17.278 1.00 39.97 80 VAL A N 1
ATOM 619 C CA . VAL A 1 80 ? -35.604 -19.760 17.781 1.00 39.97 80 VAL A CA 1
ATOM 620 C C . VAL A 1 80 ? -36.733 -20.191 18.724 1.00 39.97 80 VAL A C 1
ATOM 622 O O . VAL A 1 80 ? -37.616 -20.931 18.290 1.00 39.97 80 VAL A O 1
ATOM 625 N N . PRO A 1 81 ? -36.784 -19.735 19.984 1.00 38.72 81 PRO A N 1
ATOM 626 C CA . PRO A 1 81 ? -38.061 -19.590 20.662 1.00 38.72 81 PRO A CA 1
ATOM 627 C C . PRO A 1 81 ? -38.686 -18.282 20.184 1.00 38.72 81 PRO A C 1
ATOM 629 O O . PRO A 1 81 ? -38.238 -17.190 20.531 1.00 38.72 81 PRO A O 1
ATOM 632 N N . GLN A 1 82 ? -39.677 -18.420 19.311 1.00 42.56 82 GLN A N 1
ATOM 633 C CA . GLN A 1 82 ? -40.555 -17.339 18.896 1.00 42.56 82 GLN A CA 1
ATOM 634 C C . GLN A 1 82 ? -41.780 -17.313 19.820 1.00 42.56 82 GLN A C 1
ATOM 636 O O . GLN A 1 82 ? -42.166 -18.347 20.366 1.00 42.56 82 GLN A O 1
ATOM 641 N N . GLU A 1 83 ? -42.404 -16.133 19.848 1.00 40.00 83 GLU A N 1
ATOM 642 C CA . GLU A 1 83 ? -43.800 -15.814 20.188 1.00 40.00 83 GLU A CA 1
ATOM 643 C C . GLU A 1 83 ? -44.122 -15.408 21.644 1.00 40.00 83 GLU A C 1
ATOM 645 O O . GLU A 1 83 ? -43.462 -15.873 22.574 1.00 40.00 83 GLU A O 1
ATOM 650 N N . PRO A 1 84 ? -45.201 -14.619 21.882 1.00 42.66 84 PRO A N 1
ATOM 651 C CA . PRO A 1 84 ? -46.097 -13.952 20.919 1.00 42.66 84 PRO A CA 1
ATOM 652 C C . PRO A 1 84 ? -46.356 -12.460 21.203 1.00 42.66 84 PRO A C 1
ATOM 654 O O . PRO A 1 84 ? -46.214 -11.949 22.314 1.00 42.66 84 PRO A O 1
ATOM 657 N N . GLY A 1 85 ? -46.842 -11.770 20.172 1.00 37.56 85 GLY A N 1
ATOM 658 C CA . GLY A 1 85 ? -47.472 -10.461 20.300 1.00 37.56 85 GLY A CA 1
ATOM 659 C C . GLY A 1 85 ? -48.789 -10.501 21.084 1.00 37.56 85 GLY A C 1
ATOM 660 O O . GLY A 1 85 ? -49.522 -11.487 21.089 1.00 37.56 85 GLY A O 1
ATOM 661 N N . THR A 1 86 ? -49.135 -9.377 21.710 1.00 32.69 86 THR A N 1
ATOM 662 C CA . THR A 1 86 ? -50.512 -9.061 22.113 1.00 32.69 86 THR A CA 1
ATOM 663 C C . THR A 1 86 ? -50.841 -7.639 21.658 1.00 32.69 86 THR A C 1
ATOM 665 O O . THR A 1 86 ? -50.001 -6.742 21.662 1.00 32.69 86 THR A O 1
ATOM 668 N N . ARG A 1 87 ? -52.061 -7.493 21.151 1.00 36.12 87 ARG A N 1
ATOM 669 C CA . ARG A 1 87 ? -52.551 -6.500 20.197 1.00 36.12 87 ARG A CA 1
ATOM 670 C C . ARG A 1 87 ? -53.644 -5.669 20.858 1.00 36.12 87 ARG A C 1
ATOM 672 O O . ARG A 1 87 ? -54.751 -6.175 20.994 1.00 36.12 87 ARG A O 1
ATOM 679 N N . ASN A 1 88 ? -53.402 -4.399 21.182 1.00 29.38 88 ASN A N 1
ATOM 680 C CA . ASN A 1 88 ? -54.451 -3.460 21.614 1.00 29.38 88 ASN A CA 1
ATOM 681 C C . ASN A 1 88 ? -53.995 -2.042 21.197 1.00 29.38 88 ASN A C 1
ATOM 683 O O . ASN A 1 88 ? -53.047 -1.514 21.758 1.00 29.38 88 ASN A O 1
ATOM 687 N N . SER A 1 89 ? -54.422 -1.494 20.052 1.00 37.66 89 SER A N 1
ATOM 688 C CA . SER A 1 89 ? -55.640 -0.679 19.885 1.00 37.66 89 SER A CA 1
ATOM 689 C C . SER A 1 89 ? -55.790 0.422 20.943 1.00 37.66 89 SER A C 1
ATOM 691 O O . SER A 1 89 ? -56.147 0.100 22.065 1.00 37.66 89 SER A O 1
ATOM 693 N N . PHE A 1 90 ? -55.577 1.695 20.584 1.00 31.25 90 PHE A N 1
ATOM 694 C CA . PHE A 1 90 ? -56.566 2.788 20.660 1.00 31.25 90 PHE A CA 1
ATOM 695 C C . PHE A 1 90 ? -55.963 4.103 20.125 1.00 31.25 90 PHE A C 1
ATOM 697 O O . PHE A 1 90 ? -54.752 4.277 20.046 1.00 31.25 90 PHE A O 1
ATOM 704 N N . LYS A 1 91 ? -56.852 4.960 19.626 1.00 37.97 91 LYS A N 1
ATOM 705 C CA . LYS A 1 91 ? -56.621 6.055 18.682 1.00 37.97 91 LYS A CA 1
ATOM 706 C C . LYS A 1 91 ? -56.104 7.360 19.318 1.00 37.97 91 LYS A C 1
ATOM 708 O O . LYS A 1 91 ? -56.344 7.619 20.487 1.00 37.97 91 LYS A O 1
ATOM 713 N N . GLN A 1 92 ? -55.650 8.232 18.409 1.00 30.06 92 GLN A N 1
ATOM 714 C CA . GLN A 1 92 ? -55.999 9.661 18.305 1.00 30.06 92 GLN A CA 1
ATOM 715 C C . GLN A 1 92 ? -55.089 10.688 19.004 1.00 30.06 92 GLN A C 1
ATOM 717 O O . GLN A 1 92 ? -55.038 10.818 20.219 1.00 30.06 92 GLN A O 1
ATOM 722 N N . SER A 1 93 ? -54.432 11.471 18.142 1.00 39.28 93 SER A N 1
ATOM 723 C CA . SER A 1 93 ? -53.833 12.786 18.396 1.00 39.28 93 SER A CA 1
ATOM 724 C C . SER A 1 93 ? -54.878 13.795 18.908 1.00 39.28 93 SER A C 1
ATOM 726 O O . SER A 1 93 ? -56.055 13.688 18.551 1.00 39.28 93 SER A O 1
ATOM 728 N N . PRO A 1 94 ? -54.455 14.816 19.672 1.00 41.53 94 PRO A N 1
ATOM 729 C CA . PRO A 1 94 ? -54.543 16.155 19.091 1.00 41.53 94 PRO A CA 1
ATOM 730 C C . PRO A 1 94 ? -53.298 17.018 19.342 1.00 41.53 94 PRO A C 1
ATOM 732 O O . PRO A 1 94 ? -52.585 16.873 20.332 1.00 41.53 94 PRO A O 1
ATOM 735 N N . ASN A 1 95 ? -53.074 17.933 18.403 1.00 38.50 95 ASN A N 1
ATOM 736 C CA . ASN A 1 95 ? -52.075 18.995 18.440 1.00 38.50 95 ASN A CA 1
ATOM 737 C C . ASN A 1 95 ? -52.343 20.002 19.573 1.00 38.50 95 ASN A C 1
ATOM 739 O O . ASN A 1 95 ? -53.498 20.345 19.825 1.00 38.50 95 ASN A O 1
ATOM 743 N N . SER A 1 96 ? -51.275 20.580 20.126 1.00 36.44 96 SER A N 1
ATOM 744 C CA . SER A 1 96 ? -51.265 21.966 20.609 1.00 36.44 96 SER A CA 1
ATOM 745 C C . SER A 1 96 ? -49.835 22.508 20.608 1.00 36.44 96 SER A C 1
ATOM 747 O O . SER A 1 96 ? -48.949 21.932 21.241 1.00 36.44 96 SER A O 1
ATOM 749 N N . ASP A 1 97 ? -49.639 23.603 19.879 1.00 37.34 97 ASP A N 1
ATOM 750 C CA . ASP A 1 97 ? -48.449 24.450 19.877 1.00 37.34 97 ASP A CA 1
ATOM 751 C C . ASP A 1 97 ? -48.123 24.989 21.280 1.00 37.34 97 ASP A C 1
ATOM 753 O O . ASP A 1 97 ? -49.038 25.389 21.997 1.00 37.34 97 ASP A O 1
ATOM 757 N N . ALA A 1 98 ? -46.833 25.032 21.637 1.00 36.72 98 ALA A N 1
ATOM 758 C CA . ALA A 1 98 ? -46.163 26.147 22.328 1.00 36.72 98 ALA A CA 1
ATOM 759 C C . ALA A 1 98 ? -44.786 25.719 22.879 1.00 36.72 98 ALA A C 1
ATOM 761 O O . ALA A 1 98 ? -44.675 24.995 23.861 1.00 36.72 98 ALA A O 1
ATOM 762 N N . GLU A 1 99 ? -43.754 26.232 22.211 1.00 36.84 99 GLU A N 1
ATOM 763 C CA . GLU A 1 99 ? -42.663 27.008 22.813 1.00 36.84 99 GLU A CA 1
ATOM 764 C C . GLU A 1 99 ? -41.640 26.351 23.770 1.00 36.84 99 GLU A C 1
ATOM 766 O O . GLU A 1 99 ? -41.920 25.960 24.894 1.00 36.84 99 GLU A O 1
ATOM 771 N N . SER A 1 100 ? -40.386 26.409 23.294 1.00 42.19 100 SER A N 1
ATOM 772 C CA . SER A 1 100 ? -39.131 26.622 24.030 1.00 42.19 100 SER A CA 1
ATOM 773 C C . SER A 1 100 ? -38.751 25.629 25.138 1.00 42.19 100 SER A C 1
ATOM 775 O O . SER A 1 100 ? -39.273 25.654 26.241 1.00 42.19 100 SER A O 1
ATOM 777 N N . HIS A 1 101 ? -37.713 24.825 24.887 1.00 38.16 101 HIS A N 1
ATOM 778 C CA . HIS A 1 101 ? -36.385 25.021 25.493 1.00 38.16 101 HIS A CA 1
ATOM 779 C C . HIS A 1 101 ? -35.441 23.880 25.073 1.00 38.16 101 HIS A C 1
ATOM 781 O O . HIS A 1 101 ? -35.625 22.716 25.418 1.00 38.16 101 HIS A O 1
ATOM 787 N N . MET A 1 102 ? -34.391 24.232 24.329 1.00 41.84 102 MET A N 1
ATOM 788 C CA . MET A 1 102 ? -33.226 23.375 24.095 1.00 41.84 102 MET A CA 1
ATOM 789 C C . MET A 1 102 ? -32.371 23.314 25.370 1.00 41.84 102 MET A C 1
ATOM 791 O O . MET A 1 102 ? -32.010 24.377 25.884 1.00 41.84 102 MET A O 1
ATOM 795 N N . PRO A 1 103 ? -31.961 22.135 25.870 1.00 43.78 103 PRO A N 1
ATOM 796 C CA . PRO A 1 103 ? -30.903 22.074 26.866 1.00 43.78 103 PRO A CA 1
ATOM 797 C C . PRO A 1 103 ? -29.549 22.278 26.174 1.00 43.78 103 PRO A C 1
ATOM 799 O O . PRO A 1 103 ? -29.000 21.391 25.525 1.00 43.78 103 PRO A O 1
ATOM 802 N N . SER A 1 104 ? -29.049 23.506 26.304 1.00 42.12 104 SER A N 1
ATOM 803 C CA . SER A 1 104 ? -27.721 23.952 25.888 1.00 42.12 104 SER A CA 1
ATOM 804 C C . SER A 1 104 ? -26.612 23.261 26.695 1.00 42.12 104 SER A C 1
ATOM 806 O O . SER A 1 104 ? -26.697 23.119 27.915 1.00 42.12 104 SER A O 1
ATOM 808 N N . SER A 1 105 ? -25.563 22.843 25.991 1.00 51.88 105 SER A N 1
ATOM 809 C CA . SER A 1 105 ? -24.358 22.164 26.473 1.00 51.88 105 SER A CA 1
ATOM 810 C C . SER A 1 105 ? -23.623 22.940 27.588 1.00 51.88 105 SER A C 1
ATOM 812 O O . SER A 1 105 ? -23.346 24.129 27.409 1.00 51.88 105 SER A O 1
ATOM 814 N N . PRO A 1 106 ? -23.195 22.311 28.703 1.00 48.97 106 PRO A N 1
ATOM 815 C CA . PRO A 1 106 ? -22.391 22.994 29.716 1.00 48.97 106 PRO A CA 1
ATOM 816 C C . PRO A 1 106 ? -20.925 23.108 29.275 1.00 48.97 106 PRO A C 1
ATOM 818 O O . PRO A 1 106 ? -20.172 22.134 29.261 1.00 48.97 106 PRO A O 1
ATOM 821 N N . GLY A 1 107 ? -20.529 24.326 28.908 1.00 44.03 107 GLY A N 1
ATOM 822 C CA . GLY A 1 107 ? -19.163 24.696 28.554 1.00 44.03 107 GLY A CA 1
ATOM 823 C C . GLY A 1 107 ? -18.160 24.623 29.714 1.00 44.03 107 GLY A C 1
ATOM 824 O O . GLY A 1 107 ? -18.498 24.757 30.892 1.00 44.03 107 GLY A O 1
ATOM 825 N N . LEU A 1 108 ? -16.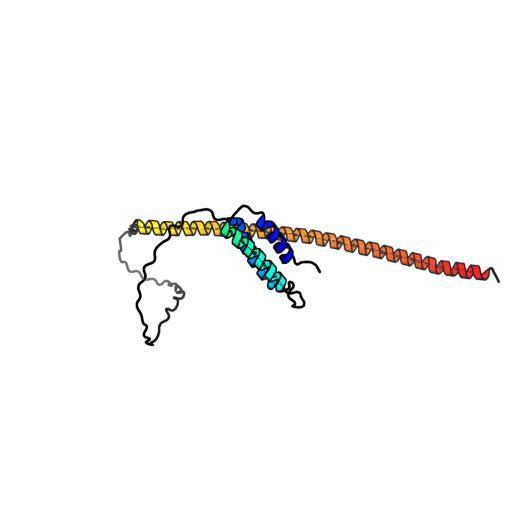891 24.439 29.333 1.00 49.59 108 LEU A N 1
ATOM 826 C CA . LEU A 1 108 ? -15.704 24.417 30.187 1.00 49.59 108 LEU A CA 1
ATOM 827 C C . LEU A 1 108 ? -15.646 25.617 31.151 1.00 49.59 108 LEU A C 1
ATOM 829 O O . LEU A 1 108 ? -15.474 26.764 30.732 1.00 49.59 108 LEU A O 1
ATOM 833 N N . ARG A 1 109 ? -15.663 25.348 32.461 1.00 56.78 109 ARG A N 1
ATOM 834 C CA . ARG A 1 109 ? -15.313 26.338 33.487 1.00 56.78 109 ARG A CA 1
ATOM 835 C C . ARG A 1 109 ? -13.794 26.433 33.634 1.00 56.78 109 ARG A C 1
ATOM 837 O O . ARG A 1 109 ? -13.145 25.495 34.092 1.00 56.78 109 ARG A O 1
ATOM 844 N N . ARG A 1 110 ? -13.228 27.590 33.276 1.00 52.09 110 ARG A N 1
ATOM 845 C CA . ARG A 1 110 ? -11.846 27.963 33.613 1.00 52.09 110 ARG A CA 1
ATOM 846 C C . ARG A 1 110 ? -11.715 28.100 35.132 1.00 52.09 110 ARG A C 1
ATOM 848 O O . ARG A 1 110 ? -12.488 28.813 35.765 1.00 52.09 110 ARG A O 1
ATOM 855 N N . ARG A 1 111 ? -10.717 27.428 35.702 1.00 46.62 111 ARG A N 1
ATOM 856 C CA . ARG A 1 111 ? -10.291 27.569 37.099 1.00 46.62 111 ARG A CA 1
ATOM 857 C C . ARG A 1 111 ? -9.537 28.894 37.252 1.00 46.62 111 ARG A C 1
ATOM 859 O O . ARG A 1 111 ? -8.512 29.077 36.603 1.00 46.62 111 ARG A O 1
ATOM 866 N N . ALA A 1 112 ? -10.032 29.803 38.090 1.00 43.16 112 ALA A N 1
ATOM 867 C CA . ALA A 1 112 ? -9.268 30.970 38.527 1.00 43.16 112 ALA A CA 1
ATOM 868 C C . ALA A 1 112 ? -8.301 30.562 39.651 1.00 43.16 112 ALA A C 1
ATOM 870 O O . ALA A 1 112 ? -8.674 29.844 40.580 1.00 43.16 112 ALA A O 1
ATOM 871 N N . VAL A 1 113 ? -7.050 30.996 39.518 1.00 47.03 113 VAL A N 1
ATOM 872 C CA . VAL A 1 113 ? -5.946 30.819 40.469 1.00 47.03 113 VAL A CA 1
ATOM 873 C C . VAL A 1 113 ? -6.113 31.821 41.620 1.00 47.03 113 VAL A C 1
ATOM 875 O O . VAL A 1 113 ? -6.223 33.013 41.335 1.00 47.03 113 VAL A O 1
ATOM 878 N N . PRO A 1 114 ? -6.109 31.404 42.901 1.00 43.72 114 PRO A N 1
ATOM 879 C CA . PRO A 1 114 ? -6.054 32.345 44.015 1.00 43.72 114 PRO A CA 1
ATOM 880 C C . PRO A 1 114 ? -4.606 32.774 44.278 1.00 43.72 114 PRO A C 1
ATOM 882 O O . PRO A 1 114 ? -3.759 31.964 44.654 1.00 43.72 114 PRO A O 1
ATOM 885 N N . THR A 1 115 ? -4.330 34.061 44.082 1.00 37.19 115 THR A N 1
ATOM 886 C CA . THR A 1 115 ? -3.129 34.744 44.571 1.00 37.19 115 THR A CA 1
ATOM 887 C C . THR A 1 115 ? -3.205 34.928 46.086 1.00 37.19 115 THR A C 1
ATOM 889 O O . THR A 1 115 ? -4.241 35.312 46.624 1.00 37.19 115 THR A O 1
ATOM 892 N N . SER A 1 116 ? -2.087 34.660 46.754 1.00 44.19 116 SER A N 1
ATOM 893 C CA . SER A 1 116 ? -1.880 34.735 48.199 1.00 44.19 116 SER A CA 1
ATOM 894 C C . SER A 1 116 ? -2.185 36.110 48.801 1.00 44.19 116 SER A C 1
ATOM 896 O O . SER A 1 116 ? -1.628 37.113 48.352 1.00 44.19 116 SER A O 1
ATOM 898 N N . SER A 1 117 ? -2.929 36.148 49.908 1.00 34.41 117 SER A N 1
ATOM 899 C CA . SER A 1 117 ? -2.782 37.207 50.907 1.00 34.41 117 SER A CA 1
ATOM 900 C C . SER A 1 117 ? -2.906 36.637 52.320 1.00 34.41 117 SER A C 1
ATOM 902 O O . SER A 1 117 ? -3.770 35.828 52.648 1.00 34.41 117 SER A O 1
ATOM 904 N N . ILE A 1 118 ? -1.929 37.028 53.127 1.00 49.12 118 ILE A N 1
ATOM 905 C CA . ILE A 1 118 ? -1.686 36.630 54.506 1.00 49.12 118 ILE A CA 1
ATOM 906 C C . ILE A 1 118 ? -2.709 37.322 55.411 1.00 49.12 118 ILE A C 1
ATOM 908 O O . ILE A 1 118 ? -2.722 38.552 55.481 1.00 49.12 118 ILE A O 1
ATOM 912 N N . LYS A 1 119 ? -3.491 36.545 56.171 1.00 38.41 119 LYS A N 1
ATOM 913 C CA . LYS A 1 119 ? -3.760 36.868 57.577 1.00 38.41 119 LYS A CA 1
ATOM 914 C C . LYS A 1 119 ? -4.254 35.658 58.368 1.00 38.41 119 LYS A C 1
ATOM 916 O O . LYS A 1 119 ? -5.331 35.124 58.140 1.00 38.41 119 LYS A O 1
ATOM 921 N N . ASP A 1 120 ? -3.389 35.297 59.301 1.00 41.22 120 ASP A N 1
ATOM 922 C CA . ASP A 1 120 ? -3.589 34.564 60.539 1.00 41.22 120 ASP A CA 1
ATOM 923 C C . ASP A 1 120 ? -4.985 34.754 61.165 1.00 41.22 120 ASP A C 1
ATOM 925 O O . ASP A 1 120 ? -5.366 35.865 61.552 1.00 41.22 120 ASP A O 1
ATOM 929 N N . ARG A 1 121 ? -5.744 33.657 61.260 1.00 40.28 121 ARG A N 1
ATOM 930 C CA . ARG A 1 121 ? -6.778 33.484 62.282 1.00 40.28 121 ARG A CA 1
ATOM 931 C C . ARG A 1 121 ? -7.002 31.998 62.539 1.00 40.28 121 ARG A C 1
ATOM 933 O O . ARG A 1 121 ? -7.740 31.322 61.830 1.00 40.28 121 ARG A O 1
ATOM 940 N N . THR A 1 122 ? -6.342 31.533 63.587 1.00 48.00 122 THR A N 1
ATOM 941 C CA . THR A 1 122 ? -6.595 30.313 64.348 1.00 48.00 122 THR A CA 1
ATOM 942 C C . THR A 1 122 ? -8.090 29.994 64.447 1.00 48.00 122 THR A C 1
ATOM 944 O O . THR A 1 122 ? -8.829 30.688 65.145 1.00 48.00 122 THR A O 1
ATOM 947 N N . GLN A 1 123 ? -8.520 28.921 63.784 1.00 42.50 123 GLN A N 1
ATOM 948 C CA . GLN A 1 123 ? -9.614 28.079 64.253 1.00 42.50 123 GLN A CA 1
ATOM 949 C C . GLN A 1 123 ? -9.185 26.622 64.128 1.00 42.50 123 GLN A C 1
ATOM 951 O O . GLN A 1 123 ? -8.975 26.081 63.046 1.00 42.50 123 GLN A O 1
ATOM 956 N N . ASP A 1 124 ? -9.001 26.064 65.312 1.00 39.59 124 ASP A N 1
ATOM 957 C CA . ASP A 1 124 ? -8.963 24.661 65.658 1.00 39.59 124 ASP A CA 1
ATOM 958 C C . ASP A 1 124 ? -10.112 23.910 64.960 1.00 39.59 124 ASP A C 1
ATOM 960 O O . ASP A 1 124 ? -11.283 24.109 65.276 1.00 39.59 124 ASP A O 1
ATOM 964 N N . ILE A 1 125 ? -9.773 23.090 63.965 1.00 45.91 125 ILE A N 1
ATOM 965 C CA . ILE A 1 125 ? -10.579 21.937 63.555 1.00 45.91 125 ILE A CA 1
ATOM 966 C C . ILE A 1 125 ? -9.619 20.756 63.576 1.00 45.91 125 ILE A C 1
ATOM 968 O O . ILE A 1 125 ? -9.173 20.216 62.563 1.00 45.91 125 ILE A O 1
ATOM 972 N N . THR A 1 126 ? -9.250 20.400 64.800 1.00 45.41 126 THR A N 1
ATOM 973 C CA . THR A 1 126 ? -9.137 19.000 65.171 1.00 45.41 126 THR A CA 1
ATOM 974 C C . THR A 1 126 ? -10.371 18.286 64.630 1.00 45.41 126 THR A C 1
ATOM 976 O O . THR A 1 126 ? -11.466 18.526 65.113 1.00 45.41 126 THR A O 1
ATOM 979 N N . GLU A 1 127 ? -10.214 17.488 63.580 1.00 41.28 127 GLU A N 1
ATOM 980 C CA . GLU A 1 127 ? -10.841 16.175 63.466 1.00 41.28 127 GLU A CA 1
ATOM 981 C C . GLU A 1 127 ? -10.389 15.520 62.168 1.00 41.28 127 GLU A C 1
ATOM 983 O O . GLU A 1 127 ? -10.664 15.949 61.048 1.00 41.28 127 GLU A O 1
ATOM 988 N N . ALA A 1 128 ? -9.623 14.456 62.358 1.00 46.12 128 ALA A N 1
ATOM 989 C CA . ALA A 1 128 ? -9.245 13.531 61.328 1.00 46.12 128 ALA A CA 1
ATOM 990 C C . ALA A 1 128 ? -10.497 13.064 60.571 1.00 46.12 128 ALA A C 1
ATOM 992 O O . ALA A 1 128 ? -11.214 12.171 61.025 1.00 46.12 128 ALA A O 1
ATOM 993 N N . HIS A 1 129 ? -10.694 13.570 59.353 1.00 42.97 129 HIS A N 1
ATOM 994 C CA . HIS A 1 129 ? -11.371 12.806 58.314 1.00 42.97 129 HIS A CA 1
ATOM 995 C C . HIS A 1 129 ? -10.450 11.650 57.921 1.00 42.97 129 HIS A C 1
ATOM 997 O O . HIS A 1 129 ? -9.863 11.601 56.842 1.00 42.97 129 HIS A O 1
ATOM 1003 N N . THR A 1 130 ? -10.303 10.716 58.864 1.00 44.38 130 THR A N 1
ATOM 1004 C CA . THR A 1 130 ? -10.031 9.327 58.556 1.00 44.38 130 THR A CA 1
ATOM 1005 C C . THR A 1 130 ? -10.998 8.961 57.445 1.00 44.38 130 THR A C 1
ATOM 1007 O O . THR A 1 130 ? -12.210 9.151 57.542 1.00 44.38 130 THR A O 1
ATOM 1010 N N . SER A 1 131 ? -10.406 8.566 56.331 1.00 53.00 131 SER A N 1
ATOM 1011 C CA . SER A 1 131 ? -11.034 8.060 55.130 1.00 53.00 131 SER A CA 1
ATOM 1012 C C . SER A 1 131 ? -11.975 6.912 55.485 1.00 53.00 131 SER A C 1
ATOM 1014 O O . SER A 1 131 ? -11.597 5.744 55.417 1.00 53.00 131 SER A O 1
ATOM 1016 N N . ALA A 1 132 ? -13.194 7.237 55.902 1.00 52.94 132 ALA A N 1
ATOM 1017 C CA . ALA A 1 132 ? -14.275 6.280 55.929 1.00 52.94 132 ALA A CA 1
ATOM 1018 C C . ALA A 1 132 ? -14.599 5.993 54.457 1.00 52.94 132 ALA A C 1
ATOM 1020 O O . ALA A 1 132 ? -14.972 6.926 53.736 1.00 52.94 132 ALA A O 1
ATOM 1021 N N . PRO A 1 133 ? -14.399 4.756 53.966 1.00 58.78 133 PRO A N 1
ATOM 1022 C CA . PRO A 1 133 ? -14.812 4.423 52.617 1.00 58.78 133 PRO A CA 1
ATOM 1023 C C . PRO A 1 133 ? -16.303 4.739 52.514 1.00 58.78 133 PRO A C 1
ATOM 1025 O O . PRO A 1 133 ? -17.098 4.316 53.359 1.00 58.78 133 PRO A O 1
ATOM 1028 N N . VAL A 1 134 ? -16.663 5.548 51.514 1.00 64.69 134 VAL A N 1
ATOM 1029 C CA . VAL A 1 134 ? -18.058 5.773 51.137 1.00 64.69 134 VAL A CA 1
ATOM 1030 C C . VAL A 1 134 ? -18.672 4.385 51.002 1.00 64.69 134 VAL A C 1
ATOM 1032 O O . VAL A 1 134 ? -18.206 3.605 50.177 1.00 64.69 134 VAL A O 1
ATOM 1035 N N . LYS A 1 135 ? -19.635 4.046 51.869 1.00 69.81 135 LYS A N 1
ATOM 1036 C CA . LYS A 1 135 ? -20.318 2.747 51.859 1.00 69.81 135 LYS A CA 1
ATOM 1037 C C . LYS A 1 135 ? -21.149 2.667 50.586 1.00 69.81 135 LYS A C 1
ATOM 1039 O O . LYS A 1 135 ? -22.314 3.055 50.567 1.00 69.81 135 LYS A O 1
ATOM 1044 N N . LEU A 1 136 ? -20.502 2.257 49.507 1.00 72.38 136 LEU A N 1
ATOM 1045 C CA . LEU A 1 136 ? -21.148 1.944 48.254 1.00 72.38 136 LEU A CA 1
ATOM 1046 C C . LEU A 1 136 ? -21.838 0.597 48.440 1.00 72.38 136 LEU A C 1
ATOM 1048 O O . LEU A 1 136 ? -21.280 -0.333 49.016 1.00 72.38 136 LEU A O 1
ATOM 1052 N N . ASP A 1 137 ? -23.091 0.526 48.007 1.00 85.94 137 ASP A N 1
ATOM 1053 C CA . ASP A 1 137 ? -23.815 -0.736 47.984 1.00 85.94 137 ASP A CA 1
ATOM 1054 C C . ASP A 1 137 ? -23.062 -1.751 47.105 1.00 85.94 137 ASP A C 1
ATOM 1056 O O . ASP A 1 137 ? -22.428 -1.371 46.115 1.00 85.94 137 ASP A O 1
ATOM 1060 N N . ALA A 1 138 ? -23.141 -3.041 47.434 1.00 87.06 138 ALA A N 1
ATOM 1061 C CA . ALA A 1 138 ? -22.394 -4.090 46.734 1.00 87.06 138 ALA A CA 1
ATOM 1062 C C . ALA A 1 138 ? -22.707 -4.112 45.223 1.00 87.06 138 ALA A C 1
ATOM 1064 O O . ALA A 1 138 ? -21.837 -4.395 44.396 1.00 87.06 138 ALA A O 1
ATOM 1065 N N . ALA A 1 139 ? -23.936 -3.743 44.844 1.00 85.62 139 ALA A N 1
ATOM 1066 C CA . ALA A 1 139 ? -24.328 -3.592 43.448 1.00 85.62 139 ALA A CA 1
ATOM 1067 C C . ALA A 1 139 ? -23.654 -2.384 42.766 1.00 85.62 139 ALA A C 1
ATOM 1069 O O . ALA A 1 139 ? -23.261 -2.468 41.600 1.00 85.62 139 ALA A O 1
ATOM 1070 N N . ALA A 1 140 ? -23.476 -1.273 43.489 1.00 90.62 140 ALA A N 1
ATOM 1071 C CA . ALA A 1 140 ? -22.798 -0.080 42.986 1.00 90.62 140 ALA A CA 1
ATOM 1072 C C . ALA A 1 140 ? -21.290 -0.317 42.813 1.00 90.62 140 ALA A C 1
ATOM 1074 O O . ALA A 1 140 ? -20.720 0.087 41.797 1.00 90.62 140 ALA A O 1
ATOM 1075 N N . GLU A 1 141 ? -20.648 -1.024 43.746 1.00 91.31 141 GLU A N 1
ATOM 1076 C CA . GLU A 1 141 ? -19.239 -1.414 43.616 1.00 91.31 141 GLU A CA 1
ATOM 1077 C C . GLU A 1 141 ? -19.015 -2.351 42.426 1.00 91.31 141 GLU A C 1
ATOM 1079 O O . GLU A 1 141 ? -18.104 -2.120 41.628 1.00 91.31 141 GLU A O 1
ATOM 1084 N N . ALA A 1 142 ? -19.882 -3.352 42.242 1.00 91.31 142 ALA A N 1
ATOM 1085 C CA . ALA A 1 142 ? -19.820 -4.246 41.087 1.00 91.31 142 ALA A CA 1
ATOM 1086 C C . ALA A 1 142 ? -19.979 -3.482 39.760 1.00 91.31 142 ALA A C 1
ATOM 1088 O O . ALA A 1 142 ? -19.272 -3.754 38.785 1.00 91.31 142 ALA A O 1
ATOM 1089 N N . HIS A 1 143 ? -20.868 -2.487 39.722 1.00 94.44 143 HIS A N 1
ATOM 1090 C CA . HIS A 1 143 ? -21.063 -1.640 38.549 1.00 94.44 143 HIS A CA 1
ATOM 1091 C C . HIS A 1 143 ? -19.825 -0.784 38.235 1.00 94.44 143 HIS A C 1
ATOM 1093 O O . HIS A 1 143 ? -19.384 -0.718 37.084 1.00 94.44 143 HIS A O 1
ATOM 1099 N N . ILE A 1 144 ? -19.217 -0.177 39.257 1.00 94.31 144 ILE A N 1
ATOM 1100 C CA . ILE A 1 144 ? -17.986 0.612 39.111 1.00 94.31 144 ILE A CA 1
ATOM 1101 C C . ILE A 1 144 ? -16.826 -0.276 38.652 1.00 94.31 144 ILE A C 1
ATOM 1103 O O . ILE A 1 144 ? -16.093 0.103 37.737 1.00 94.31 144 ILE A O 1
ATOM 1107 N N . GLN A 1 145 ? -16.674 -1.471 39.229 1.00 95.50 145 GLN A N 1
ATOM 1108 C CA . GLN A 1 145 ? -15.640 -2.419 38.810 1.00 95.50 145 GLN A CA 1
ATOM 1109 C C . GLN A 1 145 ? -15.823 -2.8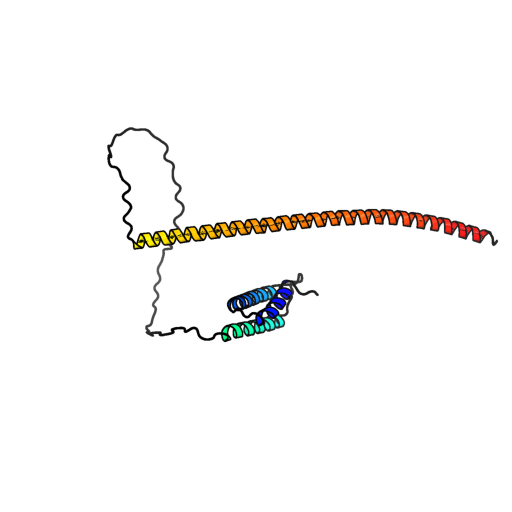62 37.358 1.00 95.50 145 GLN A C 1
ATOM 1111 O O . GLN A 1 145 ? -14.844 -2.932 36.617 1.00 95.50 145 GLN A O 1
ATOM 1116 N N . LYS A 1 146 ? -17.063 -3.098 36.917 1.00 96.38 146 LYS A N 1
ATOM 1117 C CA . LYS A 1 146 ? -17.349 -3.435 35.517 1.00 96.38 146 LYS A CA 1
ATOM 1118 C C . LYS A 1 146 ? -16.926 -2.315 34.567 1.00 96.38 146 LYS A C 1
ATOM 1120 O O . LYS A 1 146 ? -16.298 -2.589 33.548 1.00 96.38 146 LYS A O 1
ATOM 1125 N N . HIS A 1 147 ? -17.235 -1.063 34.907 1.00 96.38 147 HIS A N 1
ATOM 1126 C CA . HIS A 1 147 ? -16.798 0.084 34.112 1.00 96.38 147 HIS A CA 1
ATOM 1127 C C . HIS A 1 147 ? -15.280 0.267 34.125 1.00 96.38 147 HIS A C 1
ATOM 1129 O O . HIS A 1 147 ? -14.715 0.580 33.079 1.00 96.38 147 HIS A O 1
ATOM 1135 N N . ARG A 1 148 ? -14.618 0.030 35.263 1.00 96.50 148 ARG A N 1
ATOM 1136 C CA . ARG A 1 148 ? -13.152 0.049 35.353 1.00 96.50 148 ARG A CA 1
ATOM 1137 C C . ARG A 1 148 ? -12.531 -1.007 34.438 1.00 96.50 148 ARG A C 1
ATOM 1139 O O . ARG A 1 148 ? -11.696 -0.659 33.614 1.00 96.50 148 ARG A O 1
ATOM 1146 N N . LYS A 1 149 ? -13.002 -2.254 34.511 1.00 97.00 149 LYS A N 1
ATOM 1147 C CA . LYS A 1 149 ? -12.502 -3.339 33.660 1.00 97.00 149 LYS A CA 1
ATOM 1148 C C . LYS A 1 149 ? -12.693 -3.035 32.172 1.00 97.00 149 LYS A C 1
ATOM 1150 O O . LYS A 1 149 ? -11.772 -3.206 31.392 1.00 97.00 149 LYS A O 1
ATOM 1155 N N . LEU A 1 150 ? -13.859 -2.516 31.782 1.00 97.75 150 LEU A N 1
ATOM 1156 C CA . LEU A 1 150 ? -14.106 -2.136 30.389 1.00 97.75 150 LEU A CA 1
ATOM 1157 C C . LEU A 1 150 ? -13.148 -1.036 29.901 1.00 97.75 150 LEU A C 1
ATOM 1159 O O . LEU A 1 150 ? -12.732 -1.054 28.746 1.00 97.75 150 LEU A O 1
ATOM 1163 N N . GLN A 1 151 ? -12.815 -0.066 30.757 1.00 97.88 151 GLN A N 1
ATOM 1164 C CA . GLN A 1 151 ? -11.844 0.978 30.419 1.00 97.88 151 GLN A CA 1
ATOM 1165 C C . GLN A 1 151 ? -10.429 0.413 30.265 1.00 97.88 151 GLN A C 1
ATOM 1167 O O . GLN A 1 151 ? -9.714 0.837 29.359 1.00 97.88 151 GLN A O 1
ATOM 1172 N N . GLU A 1 152 ? -10.037 -0.535 31.116 1.00 97.06 152 GLU A N 1
ATOM 1173 C CA . GLU A 1 152 ? -8.754 -1.243 31.024 1.00 97.06 152 GLU A CA 1
ATOM 1174 C C . GLU A 1 152 ? -8.678 -2.066 29.728 1.00 97.06 152 GLU A C 1
ATOM 1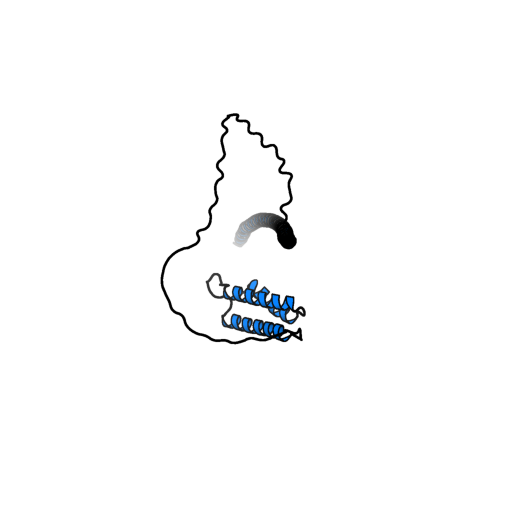176 O O . GLU A 1 152 ? -7.780 -1.828 28.923 1.00 97.06 152 GLU A O 1
ATOM 1181 N N . ASP A 1 153 ? -9.686 -2.905 29.454 1.00 97.81 153 ASP A N 1
ATOM 1182 C CA . ASP A 1 153 ? -9.770 -3.726 28.237 1.00 97.81 153 ASP A CA 1
ATOM 1183 C C . ASP A 1 153 ? -9.712 -2.852 26.965 1.00 97.81 153 ASP A C 1
ATOM 1185 O O . ASP A 1 153 ? -8.964 -3.135 26.027 1.00 97.81 153 ASP A O 1
ATOM 1189 N N . LEU A 1 154 ? -10.460 -1.739 26.932 1.00 98.12 154 LEU A N 1
ATOM 1190 C CA . LEU A 1 154 ? -10.414 -0.799 25.806 1.00 98.12 154 LEU A CA 1
ATOM 1191 C C . LEU A 1 154 ? -9.033 -0.146 25.665 1.00 98.12 154 LEU A C 1
ATOM 1193 O O . LEU A 1 154 ? -8.565 0.071 24.548 1.00 98.12 154 LEU A O 1
ATOM 1197 N N . THR A 1 155 ? -8.385 0.192 26.779 1.00 97.31 155 THR A N 1
ATOM 1198 C CA . THR A 1 155 ? -7.053 0.809 26.760 1.00 97.31 155 THR A CA 1
ATOM 1199 C C . THR A 1 155 ? -6.013 -0.152 26.196 1.00 97.31 155 THR A C 1
ATOM 1201 O O . THR A 1 155 ? -5.205 0.262 25.360 1.00 97.31 155 THR A O 1
ATOM 1204 N N . ASP A 1 156 ? -6.074 -1.428 26.565 1.00 97.94 156 ASP A N 1
ATOM 1205 C CA . ASP A 1 156 ? -5.183 -2.460 26.033 1.00 97.94 156 ASP A CA 1
ATOM 1206 C C . ASP A 1 156 ? -5.376 -2.653 24.524 1.00 97.94 156 ASP A C 1
ATOM 1208 O O . ASP A 1 156 ? -4.395 -2.675 23.772 1.00 97.94 156 ASP A O 1
ATOM 1212 N N . GLU A 1 157 ? -6.625 -2.683 24.052 1.00 97.81 157 GLU A N 1
ATOM 1213 C CA . GLU A 1 157 ? -6.932 -2.750 22.618 1.00 97.81 157 GLU A CA 1
ATOM 1214 C C . GLU A 1 157 ? -6.424 -1.513 21.863 1.00 97.81 157 GLU A C 1
ATOM 1216 O O . GLU A 1 157 ? -5.810 -1.636 20.799 1.00 97.81 157 GLU A O 1
ATOM 1221 N N . MET A 1 158 ? -6.593 -0.307 22.420 1.00 98.31 158 MET A N 1
ATOM 1222 C CA . MET A 1 158 ? -6.053 0.917 21.814 1.00 98.31 158 MET A CA 1
ATOM 1223 C C . MET A 1 158 ? -4.524 0.878 21.708 1.00 98.31 158 MET A C 1
ATOM 1225 O O . MET A 1 158 ? -3.964 1.252 20.672 1.00 98.31 158 MET A O 1
ATOM 1229 N N . VAL A 1 159 ? -3.834 0.409 22.750 1.00 97.75 159 VAL A N 1
ATOM 1230 C CA . VAL A 1 159 ? -2.372 0.251 22.734 1.00 97.75 159 VAL A CA 1
ATOM 1231 C C . VAL A 1 159 ? -1.955 -0.823 21.724 1.00 97.75 159 VAL A C 1
ATOM 1233 O O . VAL A 1 159 ? -0.973 -0.636 20.994 1.00 97.75 159 VAL A O 1
ATOM 1236 N N . GLY A 1 160 ? -2.715 -1.914 21.621 1.00 97.88 160 GLY A N 1
ATOM 1237 C CA . GLY A 1 160 ? -2.529 -2.961 20.618 1.00 97.88 160 GLY A CA 1
ATOM 1238 C C . GLY A 1 160 ? -2.639 -2.422 19.191 1.00 97.88 160 GLY A C 1
ATOM 1239 O O . GLY A 1 160 ? -1.738 -2.638 18.374 1.00 97.88 160 GLY A O 1
ATOM 1240 N N . LEU A 1 161 ? -3.688 -1.653 18.899 1.00 98.38 161 LEU A N 1
ATOM 1241 C CA . LEU A 1 161 ? -3.884 -1.002 17.601 1.00 98.38 161 LEU A CA 1
ATOM 1242 C C . LEU A 1 161 ? -2.776 0.010 17.292 1.00 98.38 161 LEU A C 1
ATOM 1244 O O . LEU A 1 161 ? -2.258 0.022 16.174 1.00 98.38 161 LEU A O 1
ATOM 1248 N N . ALA A 1 162 ? -2.354 0.814 18.270 1.00 98.25 162 ALA A N 1
ATOM 1249 C CA . ALA A 1 162 ? -1.253 1.761 18.095 1.00 98.25 162 ALA A CA 1
ATOM 1250 C C . ALA A 1 162 ? 0.071 1.049 17.765 1.00 98.25 162 ALA A C 1
ATOM 1252 O O . ALA A 1 162 ? 0.815 1.491 16.882 1.00 98.25 162 ALA A O 1
ATOM 1253 N N . ARG A 1 163 ? 0.354 -0.087 18.420 1.00 98.06 163 ARG A N 1
ATOM 1254 C CA . ARG A 1 163 ? 1.524 -0.924 18.108 1.00 98.06 163 ARG A CA 1
ATOM 1255 C C . ARG A 1 163 ? 1.448 -1.474 16.685 1.00 98.06 163 ARG A C 1
ATOM 1257 O O . ARG A 1 163 ? 2.422 -1.349 15.946 1.00 98.06 163 ARG A O 1
ATOM 1264 N N . GLN A 1 164 ? 0.299 -2.022 16.290 1.00 98.19 164 GLN A N 1
ATOM 1265 C CA . GLN A 1 164 ? 0.097 -2.541 14.934 1.00 98.19 164 GLN A CA 1
ATOM 1266 C C . GLN A 1 164 ? 0.252 -1.447 13.875 1.00 98.19 164 GLN A C 1
ATOM 1268 O O . GLN A 1 164 ? 0.892 -1.666 12.849 1.00 98.19 164 GLN A O 1
ATOM 1273 N N . LEU A 1 165 ? -0.303 -0.257 14.116 1.00 98.25 165 LEU A N 1
ATOM 1274 C CA . LEU A 1 165 ? -0.170 0.876 13.205 1.00 98.25 165 LEU A CA 1
ATOM 1275 C C . LEU A 1 165 ? 1.296 1.299 13.056 1.00 98.25 165 LEU A C 1
ATOM 1277 O O . LEU A 1 165 ? 1.757 1.520 11.936 1.00 98.25 165 LEU A O 1
ATOM 1281 N N . LYS A 1 166 ? 2.044 1.352 14.164 1.00 98.25 166 LYS A N 1
ATOM 1282 C CA . LYS A 1 166 ? 3.483 1.645 14.156 1.00 98.25 166 LYS A CA 1
ATOM 1283 C C . LYS A 1 166 ? 4.269 0.611 13.351 1.00 98.25 166 LYS A C 1
ATOM 1285 O O . LYS A 1 166 ? 5.092 0.990 12.525 1.00 98.25 166 LYS A O 1
ATOM 1290 N N . GLU A 1 167 ? 4.015 -0.674 13.573 1.00 97.88 167 GLU A N 1
ATOM 1291 C CA . GLU A 1 167 ? 4.708 -1.761 12.874 1.00 97.88 167 GLU A CA 1
ATOM 1292 C C . GLU A 1 167 ? 4.404 -1.753 11.372 1.00 97.88 167 GLU A C 1
ATOM 1294 O O . GLU A 1 167 ? 5.315 -1.824 10.548 1.00 97.88 167 GLU A O 1
ATOM 1299 N N . ARG A 1 168 ? 3.133 -1.574 10.998 1.00 98.06 168 ARG A N 1
ATOM 1300 C CA . ARG A 1 168 ? 2.728 -1.461 9.590 1.00 98.06 168 ARG A CA 1
ATOM 1301 C C . ARG A 1 168 ? 3.337 -0.236 8.915 1.00 98.06 168 ARG A C 1
ATOM 1303 O O . ARG A 1 168 ? 3.804 -0.347 7.785 1.00 98.06 168 ARG A O 1
ATOM 1310 N N . SER A 1 169 ? 3.365 0.902 9.605 1.00 97.75 169 SER A N 1
ATOM 1311 C CA . SER A 1 169 ? 4.008 2.122 9.109 1.00 97.75 169 SER A CA 1
ATOM 1312 C C . SER A 1 169 ? 5.512 1.917 8.896 1.00 97.75 169 SER A C 1
ATOM 1314 O O . SER A 1 169 ? 6.043 2.296 7.854 1.00 97.75 169 SER A O 1
ATOM 1316 N N . LEU A 1 170 ? 6.187 1.227 9.821 1.00 98.06 170 LEU A N 1
ATOM 1317 C CA . LEU A 1 170 ? 7.609 0.903 9.699 1.00 98.06 170 LEU A CA 1
ATOM 1318 C C . LEU A 1 170 ? 7.897 -0.046 8.525 1.00 98.06 170 LEU A C 1
ATOM 1320 O O . LEU A 1 170 ? 8.831 0.178 7.757 1.00 98.06 170 LEU A O 1
ATOM 1324 N N . MET A 1 171 ? 7.091 -1.096 8.353 1.00 97.25 171 MET A N 1
ATOM 1325 C CA . MET A 1 171 ? 7.222 -1.988 7.194 1.00 97.25 171 MET A CA 1
ATOM 1326 C C . MET A 1 171 ? 6.999 -1.230 5.880 1.00 97.25 171 MET A C 1
ATOM 1328 O O . MET A 1 171 ? 7.715 -1.448 4.902 1.00 97.25 171 MET A O 1
ATOM 1332 N N . MET A 1 172 ? 6.041 -0.299 5.860 1.00 98.12 172 MET A N 1
ATOM 1333 C CA . MET A 1 172 ? 5.796 0.558 4.704 1.00 98.12 172 MET A CA 1
ATOM 1334 C C . MET A 1 172 ? 6.992 1.471 4.413 1.00 98.12 172 MET A C 1
ATOM 1336 O O . MET A 1 172 ? 7.424 1.528 3.263 1.00 98.12 172 MET A O 1
ATOM 1340 N N . SER A 1 173 ? 7.576 2.130 5.419 1.00 97.69 173 SER A N 1
ATOM 1341 C CA . SER A 1 173 ? 8.746 2.993 5.208 1.00 97.69 173 SER A CA 1
ATOM 1342 C C . SER A 1 173 ? 9.950 2.214 4.675 1.00 97.69 173 SER A C 1
ATOM 1344 O O . SER A 1 173 ? 10.601 2.666 3.738 1.00 97.69 173 SER A O 1
ATOM 1346 N N . GLN A 1 174 ? 10.200 1.010 5.196 1.00 97.88 174 GLN A N 1
ATOM 1347 C CA . GLN A 1 174 ? 11.270 0.138 4.694 1.00 97.88 174 GLN A CA 1
ATOM 1348 C C . GLN A 1 174 ? 11.028 -0.293 3.241 1.00 97.88 174 GLN A C 1
ATOM 1350 O O . GLN A 1 174 ? 11.953 -0.328 2.430 1.00 97.88 174 GLN A O 1
ATOM 1355 N N . SER A 1 175 ? 9.779 -0.602 2.881 1.00 97.81 175 SER A N 1
ATOM 1356 C CA . SER A 1 175 ? 9.426 -0.944 1.500 1.00 97.81 175 SER A CA 1
ATOM 1357 C C . SER A 1 175 ? 9.650 0.224 0.535 1.00 97.81 175 SER A C 1
ATOM 1359 O O . SER A 1 175 ? 10.067 -0.001 -0.604 1.00 97.81 175 SER A O 1
ATOM 1361 N N . LEU A 1 176 ? 9.368 1.456 0.967 1.00 98.00 176 LEU A N 1
ATOM 1362 C CA . LEU A 1 176 ? 9.625 2.655 0.169 1.00 98.00 176 LEU A CA 1
ATOM 1363 C C . LEU A 1 176 ? 11.129 2.860 -0.039 1.00 98.00 176 LEU A C 1
ATOM 1365 O O . LEU A 1 176 ? 11.555 3.016 -1.179 1.00 98.00 176 LEU A O 1
ATOM 1369 N N . GLU A 1 177 ? 11.929 2.743 1.022 1.00 97.94 177 GLU A N 1
ATOM 1370 C CA . GLU A 1 177 ? 13.393 2.854 0.944 1.00 97.94 177 GLU A CA 1
ATOM 1371 C C . GLU A 1 177 ? 14.001 1.797 0.002 1.00 97.94 177 GLU A C 1
ATOM 1373 O O . GLU A 1 177 ? 14.886 2.082 -0.805 1.00 97.94 177 GLU A O 1
ATOM 1378 N N . ASN A 1 178 ? 13.501 0.560 0.047 1.00 97.62 178 ASN A N 1
ATOM 1379 C CA . ASN A 1 178 ? 13.947 -0.489 -0.871 1.00 97.62 178 ASN A CA 1
ATOM 1380 C C . ASN A 1 178 ? 13.600 -0.169 -2.331 1.00 97.62 178 ASN A C 1
ATOM 1382 O O . ASN A 1 178 ? 14.402 -0.428 -3.228 1.00 97.62 178 ASN A O 1
ATOM 1386 N N . THR A 1 179 ? 12.422 0.408 -2.573 1.00 97.94 179 THR A N 1
ATOM 1387 C CA . THR A 1 179 ? 12.008 0.824 -3.920 1.00 97.94 179 THR A CA 1
ATOM 1388 C C . THR A 1 179 ? 12.886 1.967 -4.427 1.00 97.94 179 THR A C 1
ATOM 1390 O O . THR A 1 179 ? 13.313 1.936 -5.578 1.00 97.94 179 THR A O 1
ATOM 1393 N N . GLU A 1 180 ? 13.228 2.927 -3.567 1.00 97.81 180 GLU A N 1
ATOM 1394 C CA . GLU A 1 180 ? 14.140 4.031 -3.889 1.00 97.81 180 GLU A CA 1
ATOM 1395 C C . GLU A 1 180 ? 15.527 3.524 -4.303 1.00 97.81 180 GLU A C 1
ATOM 1397 O O . GLU A 1 180 ? 16.040 3.919 -5.348 1.00 97.81 180 GLU A O 1
ATOM 1402 N N . LYS A 1 181 ? 16.097 2.564 -3.564 1.00 98.06 181 LYS A N 1
ATOM 1403 C CA . LYS A 1 181 ? 17.387 1.944 -3.923 1.00 98.06 181 LYS A CA 1
ATOM 1404 C C . LYS A 1 181 ? 17.352 1.261 -5.291 1.00 98.06 181 LYS A C 1
ATOM 1406 O O . LYS A 1 181 ? 18.322 1.330 -6.046 1.00 98.06 181 LYS A O 1
ATOM 1411 N N . ILE A 1 182 ? 16.246 0.589 -5.618 1.00 98.06 182 ILE A N 1
ATOM 1412 C CA . ILE A 1 182 ? 16.065 -0.047 -6.932 1.00 98.06 182 ILE A CA 1
ATOM 1413 C C . ILE A 1 182 ? 15.985 1.015 -8.030 1.00 98.06 182 ILE A C 1
ATOM 1415 O O . ILE A 1 182 ? 16.594 0.843 -9.089 1.00 98.06 182 ILE A O 1
ATOM 1419 N N . LEU A 1 183 ? 15.266 2.110 -7.784 1.00 98.31 183 LEU A N 1
ATOM 1420 C CA . LEU A 1 183 ? 15.142 3.213 -8.734 1.00 98.31 183 LEU A CA 1
ATOM 1421 C C . LEU A 1 183 ? 16.488 3.900 -8.980 1.00 98.31 183 LEU A C 1
ATOM 1423 O O . LEU A 1 183 ? 16.866 4.026 -10.139 1.00 98.31 183 LEU A O 1
ATOM 1427 N N . ASP A 1 184 ? 17.255 4.220 -7.937 1.00 98.38 184 ASP A N 1
ATOM 1428 C CA . ASP A 1 184 ? 18.605 4.799 -8.061 1.00 98.38 184 ASP A CA 1
ATOM 1429 C C . ASP A 1 184 ? 19.564 3.859 -8.820 1.00 98.38 184 ASP A C 1
ATOM 1431 O O . ASP A 1 184 ? 20.317 4.274 -9.704 1.00 98.38 184 ASP A O 1
ATOM 1435 N N . SER A 1 185 ? 19.503 2.549 -8.550 1.00 98.19 185 SER A N 1
ATOM 1436 C CA . SER A 1 185 ? 20.289 1.560 -9.303 1.00 98.19 185 SER A CA 1
ATOM 1437 C C . SER A 1 185 ? 19.901 1.519 -10.785 1.00 98.19 185 SER A C 1
ATOM 1439 O O . SER A 1 185 ? 20.770 1.449 -11.662 1.00 98.19 185 SER A O 1
ATOM 1441 N N . THR A 1 186 ? 18.599 1.600 -11.065 1.00 98.19 186 THR A N 1
ATOM 1442 C CA . THR A 1 186 ? 18.050 1.608 -12.426 1.00 98.19 186 THR A CA 1
ATOM 1443 C C . THR A 1 186 ? 18.431 2.888 -13.163 1.00 98.19 186 THR A C 1
ATOM 1445 O O . THR A 1 186 ? 18.873 2.811 -14.307 1.00 98.19 186 THR A O 1
ATOM 1448 N N . GLU A 1 187 ? 18.346 4.045 -12.507 1.00 97.88 187 GLU A N 1
ATOM 1449 C CA . GLU A 1 187 ? 18.783 5.339 -13.039 1.00 97.88 187 GLU A CA 1
ATOM 1450 C C . GLU A 1 187 ? 20.256 5.284 -13.443 1.00 97.88 187 GLU A C 1
ATOM 1452 O O . GLU A 1 187 ? 20.591 5.511 -14.607 1.00 97.88 187 GLU A O 1
ATOM 1457 N N . LYS A 1 188 ? 21.128 4.843 -12.530 1.00 98.25 188 LYS A N 1
ATOM 1458 C CA . LYS A 1 188 ? 22.561 4.686 -12.814 1.00 98.25 188 LYS A CA 1
ATOM 1459 C C . LYS A 1 188 ? 22.829 3.690 -13.944 1.00 98.25 188 LYS A C 1
ATOM 1461 O O . LYS A 1 188 ? 23.772 3.862 -14.717 1.00 98.25 188 LYS A O 1
ATOM 1466 N N . ALA A 1 189 ? 22.051 2.613 -14.048 1.00 98.12 189 ALA A N 1
ATOM 1467 C CA . ALA A 1 189 ? 22.192 1.643 -15.135 1.00 98.12 189 ALA A CA 1
ATOM 1468 C C . ALA A 1 189 ? 21.792 2.234 -16.495 1.00 98.12 189 ALA A C 1
ATOM 1470 O O . ALA A 1 189 ? 22.492 2.015 -17.491 1.00 98.12 189 ALA A O 1
ATOM 1471 N N . VAL A 1 190 ? 20.707 3.008 -16.530 1.00 98.38 190 VAL A N 1
ATOM 1472 C CA . VAL A 1 190 ? 20.250 3.713 -17.731 1.00 98.38 190 VAL A CA 1
ATOM 1473 C C . VAL A 1 190 ? 21.262 4.778 -18.139 1.00 98.38 190 VAL A C 1
ATOM 1475 O O . VAL A 1 190 ? 21.668 4.795 -19.298 1.00 98.38 190 VAL A O 1
ATOM 1478 N N . GLU A 1 191 ? 21.750 5.594 -17.206 1.00 98.06 191 GLU A N 1
ATOM 1479 C CA . GLU A 1 191 ? 22.754 6.626 -17.481 1.00 98.06 191 GLU A CA 1
ATOM 1480 C C . GLU A 1 191 ? 24.026 6.026 -18.095 1.00 98.06 191 GLU A C 1
ATOM 1482 O O . GLU A 1 191 ? 24.481 6.465 -19.155 1.00 98.06 191 GLU A O 1
ATOM 1487 N N . ARG A 1 192 ? 24.554 4.944 -17.505 1.00 98.19 192 ARG A N 1
ATOM 1488 C CA . ARG A 1 192 ? 25.710 4.224 -18.068 1.00 98.19 192 ARG A CA 1
ATOM 1489 C C . ARG A 1 192 ? 25.431 3.677 -19.467 1.00 98.19 192 ARG A C 1
ATOM 1491 O O . ARG A 1 192 ? 26.309 3.727 -20.330 1.00 98.19 192 ARG A O 1
ATOM 1498 N N . SER A 1 193 ? 24.229 3.158 -19.703 1.00 98.00 193 SER A N 1
ATOM 1499 C CA . SER A 1 193 ? 23.833 2.617 -21.009 1.00 98.00 193 SER A CA 1
ATOM 1500 C C . SER A 1 193 ? 23.730 3.717 -22.065 1.00 98.00 193 SER A C 1
ATOM 1502 O O . SER A 1 193 ? 24.203 3.534 -23.189 1.00 98.00 193 SER A O 1
ATOM 1504 N N . LEU A 1 194 ? 23.178 4.875 -21.700 1.00 97.88 194 LEU A N 1
ATOM 1505 C CA . LEU A 1 194 ? 23.092 6.052 -22.562 1.00 97.88 194 LEU A CA 1
ATOM 1506 C C . LEU A 1 194 ? 24.477 6.619 -22.872 1.00 97.88 194 LEU A C 1
ATOM 1508 O O . LEU A 1 194 ? 24.773 6.868 -24.039 1.00 97.88 194 LEU A O 1
ATOM 1512 N N . ALA A 1 195 ? 25.353 6.745 -21.873 1.00 97.12 195 ALA A N 1
ATOM 1513 C CA . ALA A 1 195 ? 26.730 7.190 -22.077 1.00 97.12 195 ALA A CA 1
ATOM 1514 C C . ALA A 1 195 ? 27.500 6.231 -23.002 1.00 97.12 195 ALA A C 1
ATOM 1516 O O . ALA A 1 195 ? 28.107 6.656 -23.986 1.00 97.12 195 ALA A O 1
ATOM 1517 N N . SER A 1 196 ? 27.415 4.921 -22.744 1.00 97.38 196 SER A N 1
ATOM 1518 C CA . SER A 1 196 ? 28.051 3.890 -23.575 1.00 97.38 196 SER A CA 1
ATOM 1519 C C . SER A 1 196 ? 27.541 3.916 -25.020 1.00 97.38 196 SER A C 1
ATOM 1521 O O . SER A 1 196 ? 28.339 3.929 -25.963 1.00 97.38 196 SER A O 1
ATOM 1523 N N . THR A 1 197 ? 26.220 4.005 -25.203 1.00 97.44 197 THR A N 1
ATOM 1524 C CA . THR A 1 197 ? 25.584 4.103 -26.526 1.00 97.44 197 THR A CA 1
ATOM 1525 C C . THR A 1 197 ? 25.977 5.395 -27.231 1.00 97.44 197 THR A C 1
ATOM 1527 O O . THR A 1 197 ? 26.314 5.363 -28.411 1.00 97.44 197 THR A O 1
ATOM 1530 N N . GLY A 1 198 ? 26.016 6.521 -26.514 1.00 97.25 198 GLY A N 1
ATOM 1531 C CA . GLY A 1 198 ? 26.475 7.805 -27.036 1.00 97.25 198 GLY A CA 1
ATOM 1532 C C . GLY A 1 198 ? 27.910 7.723 -27.553 1.00 97.25 198 GLY A C 1
ATOM 1533 O O . GLY A 1 198 ? 28.177 8.081 -28.700 1.00 97.25 198 GLY A O 1
ATOM 1534 N N . HIS A 1 199 ? 28.828 7.154 -26.766 1.00 96.31 199 HIS A N 1
ATOM 1535 C CA . HIS A 1 199 ? 30.205 6.929 -27.207 1.00 96.31 199 HIS A CA 1
ATOM 1536 C C . HIS A 1 199 ? 30.293 5.979 -28.409 1.00 96.31 199 HIS A C 1
ATOM 1538 O O . HIS A 1 199 ? 31.089 6.219 -29.319 1.00 96.31 199 HIS A O 1
ATOM 1544 N N . ALA A 1 200 ? 29.498 4.906 -28.435 1.00 97.00 200 ALA A N 1
ATOM 1545 C CA . ALA A 1 200 ? 29.448 3.986 -29.567 1.00 97.00 200 ALA A CA 1
ATOM 1546 C C . ALA A 1 200 ? 28.928 4.669 -30.840 1.00 97.00 200 ALA A C 1
ATOM 1548 O O . ALA A 1 200 ? 29.521 4.484 -31.900 1.00 97.00 200 ALA A O 1
ATOM 1549 N N . ASN A 1 201 ? 27.895 5.506 -30.730 1.00 96.69 201 ASN A N 1
ATOM 1550 C CA . ASN A 1 201 ? 27.319 6.235 -31.856 1.00 96.69 201 ASN A CA 1
ATOM 1551 C C . ASN A 1 201 ? 28.298 7.277 -32.418 1.00 96.69 201 ASN A C 1
ATOM 1553 O O . ASN A 1 201 ? 28.487 7.353 -33.627 1.00 96.69 201 ASN A O 1
ATOM 1557 N N . VAL A 1 202 ? 29.008 8.010 -31.549 1.00 96.62 202 VAL A N 1
ATOM 1558 C CA . VAL A 1 202 ? 30.079 8.933 -31.972 1.00 96.62 202 VAL A CA 1
ATOM 1559 C C . VAL A 1 202 ? 31.191 8.184 -32.712 1.00 96.62 202 VAL A C 1
ATOM 1561 O O . VAL A 1 202 ? 31.659 8.643 -33.755 1.00 96.62 202 VAL A O 1
ATOM 1564 N N . ARG A 1 203 ? 31.607 7.009 -32.216 1.00 94.94 203 ARG A N 1
ATOM 1565 C CA . ARG A 1 203 ? 32.592 6.172 -32.923 1.00 94.94 203 ARG A CA 1
ATOM 1566 C C . ARG A 1 203 ? 32.060 5.679 -34.268 1.00 94.94 203 ARG A C 1
ATOM 1568 O O . ARG A 1 203 ? 32.791 5.748 -35.250 1.00 94.94 203 ARG A O 1
ATOM 1575 N N . ALA A 1 204 ? 30.816 5.209 -34.321 1.00 95.69 204 ALA A N 1
ATOM 1576 C CA . ALA A 1 204 ? 30.188 4.727 -35.548 1.00 95.69 204 ALA A CA 1
ATOM 1577 C C . ALA A 1 204 ? 30.089 5.835 -36.606 1.00 95.69 204 ALA A C 1
ATOM 1579 O O . ALA A 1 204 ? 30.452 5.606 -37.755 1.00 95.69 204 ALA A O 1
ATOM 1580 N N . MET A 1 205 ? 29.697 7.047 -36.205 1.00 95.19 205 MET A N 1
ATOM 1581 C CA . MET A 1 205 ? 29.641 8.216 -37.084 1.00 95.19 205 MET A CA 1
ATOM 1582 C C . MET A 1 205 ? 31.026 8.585 -37.621 1.00 95.19 205 MET A C 1
ATOM 1584 O O . MET A 1 205 ? 31.194 8.737 -38.824 1.00 95.19 205 MET A O 1
ATOM 1588 N N . LYS A 1 206 ? 32.055 8.604 -36.763 1.00 95.00 206 LYS A N 1
ATOM 1589 C CA . LYS A 1 206 ? 33.438 8.854 -37.201 1.00 95.00 206 LYS A CA 1
ATOM 1590 C C . LYS A 1 206 ? 33.923 7.828 -38.229 1.00 95.00 206 LYS A C 1
ATOM 1592 O O . LYS A 1 206 ? 34.631 8.183 -39.167 1.00 95.00 206 LYS A O 1
ATOM 1597 N N . ILE A 1 207 ? 33.576 6.557 -38.031 1.00 93.12 207 ILE A N 1
ATOM 1598 C CA . ILE A 1 207 ? 33.914 5.477 -38.961 1.00 93.12 207 ILE A CA 1
ATOM 1599 C C . ILE A 1 207 ? 33.164 5.664 -40.284 1.00 93.12 207 ILE A C 1
ATOM 1601 O O . ILE A 1 207 ? 33.784 5.600 -41.342 1.00 93.12 207 ILE A O 1
ATOM 1605 N N . HIS A 1 208 ? 31.857 5.928 -40.225 1.00 91.62 208 HIS A N 1
ATOM 1606 C CA . HIS A 1 208 ? 31.032 6.205 -41.398 1.00 91.62 208 HIS A CA 1
ATOM 1607 C C . HIS A 1 208 ? 31.601 7.363 -42.223 1.00 91.62 208 HIS A C 1
ATOM 1609 O O . HIS A 1 208 ? 31.826 7.194 -43.418 1.00 91.62 208 HIS A O 1
ATOM 1615 N N . ASP A 1 209 ? 31.911 8.495 -41.589 1.00 91.62 209 ASP A N 1
ATOM 1616 C CA . ASP A 1 209 ? 32.475 9.660 -42.271 1.00 91.62 209 ASP A CA 1
ATOM 1617 C C . ASP A 1 209 ? 33.830 9.324 -42.901 1.00 91.62 209 ASP A C 1
ATOM 1619 O O . ASP A 1 209 ? 34.070 9.641 -44.065 1.00 91.62 209 ASP A O 1
ATOM 1623 N N . MET A 1 210 ? 34.703 8.615 -42.176 1.00 88.88 210 MET A N 1
ATOM 1624 C CA . MET A 1 210 ? 35.999 8.190 -42.709 1.00 88.88 210 MET A CA 1
ATOM 1625 C C . MET A 1 210 ? 35.841 7.342 -43.978 1.00 88.88 210 MET A C 1
ATOM 1627 O O . MET A 1 210 ? 36.487 7.650 -44.980 1.00 88.88 210 MET A O 1
ATOM 1631 N N . TYR A 1 211 ? 34.948 6.347 -43.977 1.00 82.75 211 TYR A N 1
ATOM 1632 C CA . TYR A 1 211 ? 34.663 5.531 -45.162 1.00 82.75 211 TYR A CA 1
ATOM 1633 C C . TYR A 1 211 ? 33.954 6.309 -46.273 1.00 82.75 211 TYR A C 1
ATOM 1635 O O . TYR A 1 211 ? 34.251 6.079 -47.441 1.00 82.75 211 TYR A O 1
ATOM 1643 N N . PHE A 1 212 ? 33.061 7.240 -45.944 1.00 80.00 212 PHE A N 1
ATOM 1644 C CA . PHE A 1 212 ? 32.359 8.068 -46.923 1.00 80.00 212 PHE A CA 1
ATOM 1645 C C . PHE A 1 212 ? 33.329 8.980 -47.692 1.00 80.00 212 PHE A C 1
ATOM 1647 O O . PHE A 1 212 ? 33.281 9.052 -48.923 1.00 80.00 212 PHE A O 1
ATOM 1654 N N . TYR A 1 213 ? 34.276 9.610 -46.988 1.00 73.06 213 TYR A N 1
ATOM 1655 C CA . TYR A 1 213 ? 35.312 10.436 -47.611 1.00 73.06 213 TYR A CA 1
ATOM 1656 C C . TYR A 1 213 ? 36.381 9.602 -48.341 1.00 73.06 213 TYR A C 1
ATOM 1658 O O . TYR A 1 213 ? 36.819 10.001 -49.421 1.00 73.06 213 TYR A O 1
ATOM 1666 N N . HIS A 1 214 ? 36.790 8.440 -47.810 1.00 68.81 214 HIS A N 1
ATOM 1667 C CA . HIS A 1 214 ? 37.739 7.554 -48.508 1.00 68.81 214 HIS A CA 1
ATOM 1668 C C . HIS A 1 214 ? 37.128 6.858 -49.733 1.00 68.81 214 HIS A C 1
ATOM 1670 O O . HIS A 1 214 ? 37.807 6.722 -50.748 1.00 68.81 214 HIS A O 1
ATOM 1676 N N . GLY A 1 215 ? 35.858 6.451 -49.674 1.00 62.97 215 GLY A N 1
ATOM 1677 C CA . GLY A 1 215 ? 35.139 5.837 -50.794 1.00 62.97 215 GLY A CA 1
ATOM 1678 C C . GLY A 1 215 ? 35.009 6.790 -51.981 1.00 62.97 215 GLY A C 1
ATOM 1679 O O . GLY A 1 215 ? 35.400 6.440 -53.090 1.00 62.97 215 GLY A O 1
ATOM 1680 N N . CYS A 1 216 ? 34.609 8.045 -51.734 1.00 58.75 216 CYS A N 1
ATOM 1681 C CA . CYS A 1 216 ? 34.570 9.078 -52.777 1.00 58.75 216 CYS A CA 1
ATOM 1682 C C . CYS A 1 216 ? 35.947 9.335 -53.423 1.00 58.75 216 CYS A C 1
ATOM 1684 O O . CYS A 1 216 ? 36.024 9.604 -54.624 1.00 58.75 216 CYS A O 1
ATOM 1686 N N . ALA A 1 217 ? 37.040 9.252 -52.655 1.00 58.16 217 ALA A N 1
ATOM 1687 C CA . ALA A 1 217 ? 38.401 9.418 -53.174 1.00 58.16 217 ALA A CA 1
ATOM 1688 C C . ALA A 1 217 ? 38.857 8.228 -54.044 1.00 58.16 217 ALA A C 1
ATOM 1690 O O . ALA A 1 217 ? 39.544 8.422 -55.047 1.00 58.16 217 ALA A O 1
ATOM 1691 N N . LEU A 1 218 ? 38.451 7.001 -53.702 1.00 56.50 218 LEU A N 1
ATOM 1692 C CA . LEU A 1 218 ? 38.713 5.796 -54.501 1.00 56.50 218 LEU A CA 1
ATOM 1693 C C . LEU A 1 218 ? 37.889 5.757 -55.800 1.00 56.50 218 LEU A C 1
ATOM 1695 O O . LEU A 1 218 ? 38.431 5.373 -56.840 1.00 56.50 218 LEU A O 1
ATOM 1699 N N . ASP A 1 219 ? 36.634 6.214 -55.775 1.00 55.78 219 ASP A N 1
ATOM 1700 C CA . ASP A 1 219 ? 35.778 6.297 -56.969 1.00 55.78 219 ASP A CA 1
ATOM 1701 C C . ASP A 1 219 ? 36.227 7.409 -57.934 1.00 55.78 219 ASP A C 1
ATOM 1703 O O . ASP A 1 219 ? 36.282 7.201 -59.148 1.00 55.78 219 ASP A O 1
ATOM 1707 N N . THR A 1 220 ? 36.652 8.571 -57.420 1.00 55.94 220 THR A N 1
ATOM 1708 C CA . THR A 1 220 ? 37.243 9.633 -58.264 1.00 55.94 220 THR A CA 1
ATOM 1709 C C . THR A 1 220 ? 38.624 9.266 -58.816 1.00 55.94 220 THR A C 1
ATOM 1711 O O . THR A 1 220 ? 38.968 9.704 -59.917 1.00 55.94 220 THR A O 1
ATOM 1714 N N . CYS A 1 221 ? 39.405 8.435 -58.117 1.00 52.09 221 CYS A N 1
ATOM 1715 C CA . CYS A 1 221 ? 40.648 7.871 -58.653 1.00 52.09 221 CYS A CA 1
ATOM 1716 C C . CYS A 1 221 ? 40.401 6.793 -59.721 1.00 52.09 221 CYS A C 1
ATOM 1718 O O . CYS A 1 221 ? 41.105 6.787 -60.731 1.00 52.09 221 CYS A O 1
ATOM 1720 N N . ASN A 1 222 ? 39.394 5.925 -59.563 1.00 52.44 222 ASN A N 1
ATOM 1721 C CA . ASN A 1 222 ? 39.060 4.922 -60.584 1.00 52.44 222 ASN A CA 1
ATOM 1722 C C . ASN A 1 222 ? 38.535 5.554 -61.878 1.00 52.44 222 ASN A C 1
ATOM 1724 O O . ASN A 1 222 ? 38.871 5.083 -62.965 1.00 52.44 222 ASN A O 1
ATOM 1728 N N . MET A 1 223 ? 37.785 6.658 -61.797 1.00 53.03 223 MET A N 1
ATOM 1729 C CA . MET A 1 223 ? 37.290 7.320 -63.008 1.00 53.03 223 MET A CA 1
ATOM 1730 C C . MET A 1 223 ? 38.390 8.033 -63.822 1.00 53.03 223 MET A C 1
ATOM 1732 O O . MET A 1 223 ? 38.200 8.305 -65.003 1.00 53.03 223 MET A O 1
ATOM 1736 N N . LYS A 1 224 ? 39.560 8.303 -63.226 1.00 51.16 224 LYS A N 1
ATOM 1737 C CA . LYS A 1 224 ? 40.718 8.923 -63.900 1.00 51.16 224 LYS A CA 1
ATOM 1738 C C . LYS A 1 224 ? 41.669 7.930 -64.577 1.00 51.16 224 LYS A C 1
ATOM 1740 O O . LYS A 1 224 ? 42.577 8.366 -65.271 1.00 51.16 224 LYS A O 1
ATOM 1745 N N . ILE A 1 225 ? 41.478 6.626 -64.374 1.00 51.78 225 ILE A N 1
ATOM 1746 C CA . ILE A 1 225 ? 42.295 5.558 -64.982 1.00 51.78 225 ILE A CA 1
ATOM 1747 C C . ILE A 1 225 ? 41.700 5.060 -66.314 1.00 51.78 225 ILE A C 1
ATOM 1749 O O . ILE A 1 225 ? 42.370 4.354 -67.061 1.00 51.78 225 ILE A O 1
ATOM 1753 N N . PHE A 1 226 ? 40.467 5.460 -66.643 1.00 50.44 226 PHE A N 1
ATOM 1754 C CA . PHE A 1 226 ? 39.755 5.053 -67.861 1.00 50.44 226 PHE A CA 1
ATOM 1755 C C . PHE A 1 226 ? 39.586 6.162 -68.921 1.00 50.44 226 PHE A C 1
ATOM 1757 O O . PHE A 1 226 ? 38.844 5.950 -69.881 1.00 50.44 226 PHE A O 1
ATOM 1764 N N . LEU A 1 227 ? 40.262 7.312 -68.781 1.00 44.69 227 LEU A N 1
ATOM 1765 C CA . LEU A 1 227 ? 40.364 8.337 -69.835 1.00 44.69 227 LEU A CA 1
ATOM 1766 C C . LEU A 1 227 ? 41.797 8.472 -70.353 1.00 44.69 227 LEU A C 1
ATOM 1768 O O . LEU A 1 227 ? 42.702 8.643 -69.507 1.00 44.69 227 LEU A O 1
#

Secondary structure (DSSP, 8-state):
-PPPHHHHHHHHHHHHGGG---HHHHHHHHHHHHHHHHHHHH-B-TTS-BSS-HHHHHHHHHHHHHHHHHHHHT-----------------------------------PPPP------------------------HHHHHHHHHHHHHHHHHHHHHHHHHHHHHHHHHHHHHHHHHHHHHHHHHHHHHHHHHHHHHHHHHHHHHHHHHHHHHHHHHHHHHHTS--

InterPro domains:
  IPR019150 Vesicle transport protein, Use1 [PF09753] (5-208)
  IPR019150 Vesicle transport protein, Use1 [PTHR13050] (1-216)

Radius of gyration: 41.05 Å; chains: 1; bounding box: 99×64×136 Å

Sequence (227 aa):
MGMSKTEVNFRRLLAAAPQQQNHSKLVHYVATLRELLEKLAEEKTPEGLPRVSKAVVNDYSAKIEEIASKVTATLPDIKVPQEPGTRNSFKQSPNSDAESHMPSSPGLRRRAVPTSSIKDRTQDITEAHTSAPVKLDAAAEAHIQKHRKLQEDLTDEMVGLARQLKERSLMMSQSLENTEKILDSTEKAVERSLASTGHANVRAMKIHDMYFYHGCALDTCNMKIFL